Protein AF-A0A2E5B2N0-F1 (afdb_monomer_lite)

Structure (mmCIF, N/CA/C/O backbone):
data_AF-A0A2E5B2N0-F1
#
_entry.id   AF-A0A2E5B2N0-F1
#
loop_
_atom_site.group_PDB
_atom_site.id
_atom_site.type_symbol
_atom_site.label_atom_id
_atom_site.label_alt_id
_atom_site.label_comp_id
_atom_site.label_asym_id
_atom_site.label_entity_id
_atom_site.label_seq_id
_atom_site.pdbx_PDB_ins_code
_atom_site.Cartn_x
_atom_site.Cartn_y
_atom_site.Cartn_z
_atom_site.occupancy
_atom_site.B_iso_or_equiv
_atom_site.auth_seq_id
_atom_site.auth_comp_id
_atom_site.auth_asym_id
_atom_site.auth_atom_id
_atom_site.pdbx_PDB_model_num
ATOM 1 N N . MET A 1 1 ? 29.487 39.927 -42.197 1.00 44.41 1 MET A N 1
ATOM 2 C CA . MET A 1 1 ? 28.075 39.514 -42.128 1.00 44.41 1 MET A CA 1
ATOM 3 C C . MET A 1 1 ? 27.901 39.065 -40.705 1.00 44.41 1 MET A C 1
ATOM 5 O O . MET A 1 1 ? 28.206 37.922 -40.396 1.00 44.41 1 MET A O 1
ATOM 9 N N . ASP A 1 2 ? 27.606 40.037 -39.852 1.00 40.34 2 ASP A N 1
ATOM 10 C CA . ASP A 1 2 ? 27.322 39.818 -38.443 1.00 40.34 2 ASP A CA 1
ATOM 11 C C . ASP A 1 2 ? 25.920 39.214 -38.367 1.00 40.34 2 ASP A C 1
ATOM 13 O O . ASP A 1 2 ? 24.977 39.767 -38.934 1.00 40.34 2 ASP A O 1
ATOM 17 N N . SER A 1 3 ? 25.811 38.020 -37.791 1.00 52.88 3 SER A N 1
ATOM 18 C CA . SER A 1 3 ? 24.529 37.434 -37.426 1.00 52.88 3 SER A CA 1
ATOM 19 C C . SER A 1 3 ? 24.175 37.969 -36.047 1.00 52.88 3 SER A C 1
ATOM 21 O O . SER A 1 3 ? 24.818 37.587 -35.066 1.00 52.88 3 SER A O 1
ATOM 23 N N . ASP A 1 4 ? 23.189 38.859 -35.998 1.00 51.81 4 ASP A N 1
ATOM 24 C CA . ASP A 1 4 ? 22.510 39.272 -34.774 1.00 51.81 4 ASP A CA 1
ATOM 25 C C . ASP A 1 4 ? 21.861 38.029 -34.148 1.00 51.81 4 ASP A C 1
ATOM 27 O O . ASP A 1 4 ? 20.759 37.621 -34.512 1.00 51.81 4 ASP A O 1
ATOM 31 N N . PHE A 1 5 ? 22.602 37.356 -33.269 1.00 58.03 5 PHE A N 1
ATOM 32 C CA . PHE A 1 5 ? 22.029 36.408 -32.329 1.00 58.03 5 PHE A CA 1
ATOM 33 C C . PHE A 1 5 ? 21.375 37.247 -31.240 1.00 58.03 5 PHE A C 1
ATOM 35 O O . PHE A 1 5 ? 22.079 37.885 -30.457 1.00 58.03 5 PHE A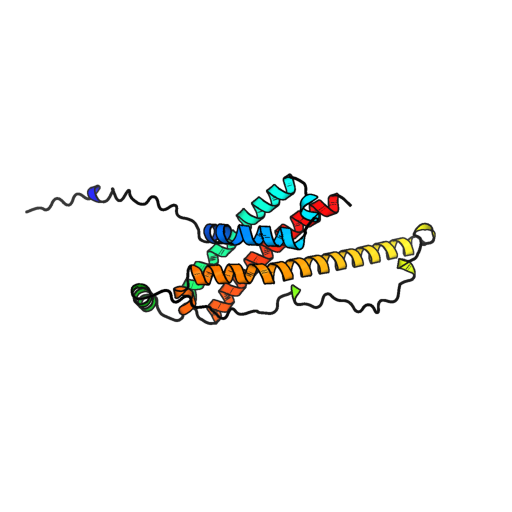 O 1
ATOM 42 N N . ASP A 1 6 ? 20.048 37.291 -31.262 1.00 60.00 6 ASP A N 1
ATOM 43 C CA . ASP A 1 6 ? 19.243 37.923 -30.230 1.00 60.00 6 ASP A CA 1
ATOM 44 C C . ASP A 1 6 ? 19.047 36.917 -29.080 1.00 60.00 6 ASP A C 1
ATOM 46 O O . ASP A 1 6 ? 18.303 35.941 -29.246 1.00 60.00 6 ASP A O 1
ATOM 50 N N . PRO A 1 7 ? 19.753 37.078 -27.944 1.00 51.28 7 PRO A N 1
ATOM 51 C CA . PRO A 1 7 ? 19.656 36.158 -26.816 1.00 51.28 7 PRO A CA 1
ATOM 52 C C . PRO A 1 7 ? 18.286 36.213 -26.124 1.00 51.28 7 PRO A C 1
ATOM 54 O O . PRO A 1 7 ? 17.986 35.300 -25.360 1.00 51.28 7 PRO A O 1
ATOM 57 N N . ASP A 1 8 ? 17.452 37.213 -26.434 1.00 49.56 8 ASP A N 1
ATOM 58 C CA . ASP A 1 8 ? 16.090 37.343 -25.904 1.00 49.56 8 ASP A CA 1
ATOM 59 C C . ASP A 1 8 ? 15.067 36.503 -26.705 1.00 49.56 8 ASP A C 1
ATOM 61 O O . ASP A 1 8 ? 13.893 36.444 -26.355 1.00 49.56 8 ASP A O 1
ATOM 65 N N . SER A 1 9 ? 15.495 35.790 -27.759 1.00 47.41 9 SER A N 1
ATOM 66 C CA . SER A 1 9 ? 14.649 34.835 -28.505 1.00 47.41 9 SER A CA 1
ATOM 67 C C . SER A 1 9 ? 14.547 33.438 -27.869 1.00 47.41 9 SER A C 1
ATOM 69 O O . SER A 1 9 ? 13.940 32.540 -28.450 1.00 47.41 9 SER A O 1
ATOM 71 N N . LEU A 1 10 ? 15.147 33.240 -26.689 1.00 48.31 10 LEU A N 1
ATOM 72 C CA . LEU A 1 10 ? 15.104 31.982 -25.932 1.00 48.31 10 LEU A CA 1
ATOM 73 C C . LEU A 1 10 ? 13.967 31.917 -24.897 1.00 48.31 10 LEU A C 1
ATOM 75 O O . LEU A 1 10 ? 13.822 30.884 -24.250 1.00 48.31 10 LEU A O 1
ATOM 79 N N . ASP A 1 11 ? 13.171 32.980 -24.756 1.00 51.75 11 ASP A N 1
ATOM 80 C CA . ASP A 1 11 ? 12.240 33.157 -23.630 1.00 51.75 11 ASP A CA 1
ATOM 81 C C . ASP A 1 11 ? 10.762 32.826 -23.927 1.00 51.75 11 ASP A C 1
ATOM 83 O O . ASP A 1 11 ? 9.894 33.128 -23.118 1.00 51.75 11 ASP A O 1
ATOM 87 N N . GLU A 1 12 ? 10.446 32.141 -25.029 1.00 47.47 12 GLU A N 1
ATOM 88 C CA . GLU A 1 12 ? 9.082 31.638 -25.281 1.00 47.47 12 GLU A CA 1
ATOM 89 C C . GLU A 1 12 ? 9.101 30.162 -25.708 1.00 47.47 12 GLU A C 1
ATOM 91 O O . GLU A 1 12 ? 8.836 29.804 -26.853 1.00 47.47 12 GLU A O 1
ATOM 96 N N . PHE A 1 13 ? 9.399 29.283 -24.751 1.00 44.78 13 PHE A N 1
ATOM 97 C CA . PHE A 1 13 ? 8.734 27.977 -24.678 1.00 44.78 13 PHE A CA 1
ATOM 98 C C . PHE A 1 13 ? 7.697 28.038 -23.546 1.00 44.78 13 PHE A C 1
ATOM 100 O O . PHE A 1 13 ? 7.751 27.288 -22.575 1.00 44.78 13 PHE A O 1
ATOM 107 N N . GLU A 1 14 ? 6.767 28.991 -23.654 1.00 48.00 14 GLU A N 1
ATOM 108 C CA . GLU A 1 14 ? 5.440 28.848 -23.057 1.00 48.00 14 GLU A CA 1
ATOM 109 C C . GLU A 1 14 ? 4.658 27.884 -23.951 1.00 48.00 14 GLU A C 1
ATOM 111 O O . GLU A 1 14 ? 4.022 28.300 -24.909 1.00 48.00 14 GLU A O 1
ATOM 116 N N . ASP A 1 15 ? 4.795 26.590 -23.696 1.00 48.81 15 ASP A N 1
ATOM 117 C CA . ASP A 1 15 ? 3.780 25.593 -24.025 1.00 48.81 15 ASP A CA 1
ATOM 118 C C . ASP A 1 15 ? 4.213 24.300 -23.355 1.00 48.81 15 ASP A C 1
ATOM 120 O O . ASP A 1 15 ? 5.052 23.564 -23.867 1.00 48.81 15 ASP A O 1
ATOM 124 N N . ASP A 1 16 ? 3.667 24.080 -22.166 1.00 44.28 16 ASP A N 1
ATOM 125 C CA . ASP A 1 16 ? 3.188 22.765 -21.792 1.00 44.28 16 ASP A CA 1
ATOM 126 C C . ASP A 1 16 ? 2.334 22.915 -20.527 1.00 44.28 16 ASP A C 1
ATOM 128 O O . ASP A 1 16 ? 2.828 22.968 -19.401 1.00 44.28 16 ASP A O 1
ATOM 132 N N . ASP A 1 17 ? 1.014 22.945 -20.726 1.00 43.97 17 ASP A N 1
ATOM 133 C CA . ASP A 1 17 ? -0.027 22.704 -19.715 1.00 43.97 17 ASP A CA 1
ATOM 134 C C . ASP A 1 17 ? 0.074 21.274 -19.108 1.00 43.97 17 ASP A C 1
ATOM 136 O O . ASP A 1 17 ? -0.932 20.658 -18.747 1.00 43.97 17 ASP A O 1
ATOM 140 N N . TYR A 1 18 ? 1.275 20.689 -19.008 1.00 48.47 18 TYR A N 1
ATOM 141 C CA . TYR A 1 18 ? 1.503 19.472 -18.241 1.00 48.47 18 TYR A CA 1
ATOM 142 C C . TYR A 1 18 ? 1.474 19.845 -16.762 1.00 48.47 18 TYR A C 1
ATOM 144 O O . TYR A 1 18 ? 2.447 20.342 -16.194 1.00 48.47 18 TYR A O 1
ATOM 152 N N . GLU A 1 19 ? 0.339 19.581 -16.121 1.00 48.62 19 GLU A N 1
ATOM 153 C CA . GLU A 1 19 ? 0.276 19.495 -14.669 1.00 48.62 19 GLU A CA 1
ATOM 154 C C . GLU A 1 19 ? 1.305 18.442 -14.228 1.00 48.62 19 GLU A C 1
ATOM 156 O O . GLU A 1 19 ? 1.135 17.245 -14.470 1.00 48.62 19 GLU A O 1
ATOM 161 N N . TYR A 1 20 ? 2.425 18.893 -13.654 1.00 61.19 20 TYR A N 1
ATOM 162 C CA . TYR A 1 20 ? 3.413 18.005 -13.056 1.00 61.19 20 TYR A CA 1
ATOM 163 C C . TYR A 1 20 ? 2.753 17.313 -11.863 1.00 61.19 20 TYR A C 1
ATOM 165 O O . TYR A 1 20 ? 2.636 17.883 -10.777 1.00 61.19 20 TYR A O 1
ATOM 173 N N . ILE A 1 21 ? 2.283 16.090 -12.083 1.00 74.12 21 ILE A N 1
ATOM 174 C CA . ILE A 1 21 ? 1.767 15.225 -11.030 1.00 74.12 21 ILE A CA 1
ATOM 175 C C . ILE A 1 21 ? 2.970 14.499 -10.423 1.00 74.12 21 ILE A C 1
ATOM 177 O O . ILE A 1 21 ? 3.690 13.788 -11.125 1.00 74.12 21 ILE A O 1
ATOM 181 N N . SER A 1 22 ? 3.204 14.692 -9.123 1.00 86.06 22 SER A N 1
ATOM 182 C CA . SER A 1 22 ? 4.218 13.934 -8.385 1.00 86.06 22 SER A CA 1
ATOM 183 C C . SER A 1 22 ? 3.908 12.436 -8.420 1.00 86.06 22 SER A C 1
ATOM 185 O O . SER A 1 22 ? 2.753 12.020 -8.541 1.00 86.06 22 SER A O 1
ATOM 187 N N . PHE A 1 23 ? 4.936 11.598 -8.282 1.00 90.44 23 PHE A N 1
ATOM 188 C CA . PHE A 1 23 ? 4.749 10.152 -8.350 1.00 90.44 23 PHE A CA 1
ATOM 189 C C . PHE A 1 23 ? 3.822 9.647 -7.235 1.00 90.44 23 PHE A C 1
ATOM 191 O O . PHE A 1 23 ? 2.931 8.836 -7.495 1.00 90.44 23 PHE A O 1
ATOM 198 N N . PHE A 1 24 ? 3.954 10.170 -6.012 1.00 91.12 24 PHE A N 1
ATOM 199 C CA . PHE A 1 24 ? 3.046 9.821 -4.923 1.00 91.12 24 PHE A CA 1
ATOM 200 C C . PHE A 1 24 ? 1.590 10.173 -5.236 1.00 91.12 24 PHE A C 1
ATOM 202 O O . PHE A 1 24 ? 0.694 9.426 -4.853 1.00 91.12 24 PHE A O 1
ATOM 209 N N . GLU A 1 25 ? 1.336 11.281 -5.938 1.00 93.00 25 GLU A N 1
ATOM 210 C CA . GLU A 1 25 ? -0.018 11.715 -6.270 1.00 93.00 25 GLU A CA 1
ATOM 211 C C . GLU A 1 25 ? -0.641 10.774 -7.306 1.00 93.00 25 GLU A C 1
ATOM 213 O O . GLU A 1 25 ? -1.802 10.385 -7.168 1.00 93.00 25 GLU A O 1
ATOM 218 N N . SER A 1 26 ? 0.128 10.311 -8.295 1.00 94.12 26 SER A N 1
ATOM 219 C CA . SER A 1 26 ? -0.389 9.336 -9.258 1.00 94.12 26 SER A CA 1
ATOM 220 C C . SER A 1 26 ? -0.577 7.943 -8.638 1.00 94.12 26 SER A C 1
ATOM 222 O O . SER A 1 26 ? -1.562 7.265 -8.947 1.00 94.12 26 SER A O 1
ATOM 224 N N . VAL A 1 27 ? 0.297 7.530 -7.709 1.00 94.94 27 VAL A N 1
ATOM 225 C CA . VAL A 1 27 ? 0.094 6.321 -6.888 1.00 94.94 27 VAL A CA 1
ATOM 226 C C . VAL A 1 27 ? -1.175 6.459 -6.050 1.00 94.94 27 VAL A C 1
ATOM 228 O O . VAL A 1 27 ? -2.007 5.552 -6.054 1.00 94.94 27 VAL A O 1
ATOM 231 N N . ARG A 1 28 ? -1.363 7.595 -5.370 1.00 95.19 28 ARG A N 1
ATOM 232 C CA . ARG A 1 28 ? -2.539 7.875 -4.543 1.00 95.19 28 ARG A CA 1
ATOM 233 C C . ARG A 1 28 ? -3.821 7.770 -5.357 1.00 95.19 28 ARG A C 1
ATOM 235 O O . ARG A 1 28 ? -4.727 7.045 -4.958 1.00 95.19 28 ARG A O 1
ATOM 242 N N . GLN A 1 29 ? -3.894 8.447 -6.502 1.00 95.31 29 GLN A N 1
ATOM 243 C CA . GLN A 1 29 ? -5.068 8.413 -7.381 1.00 95.31 29 GLN A CA 1
ATOM 244 C C . GLN A 1 29 ? -5.409 6.989 -7.837 1.00 95.31 29 GLN A C 1
ATOM 246 O O . GLN A 1 29 ? -6.584 6.635 -7.946 1.00 95.31 29 GLN A O 1
ATOM 251 N N . PHE A 1 30 ? -4.393 6.158 -8.084 1.00 96.56 30 PHE A N 1
ATOM 252 C CA . PHE A 1 30 ? -4.592 4.757 -8.434 1.00 96.56 30 PHE A CA 1
ATOM 253 C C . PHE A 1 30 ? -5.054 3.905 -7.240 1.00 96.56 30 PHE A C 1
ATOM 255 O O . PHE A 1 30 ? -5.940 3.063 -7.385 1.00 96.56 30 PHE A O 1
ATOM 262 N N . MET A 1 31 ? -4.455 4.101 -6.064 1.00 97.44 31 MET A N 1
ATOM 263 C CA . MET A 1 31 ? -4.656 3.243 -4.894 1.00 97.44 31 MET A CA 1
ATOM 264 C C . MET A 1 31 ? -5.880 3.615 -4.050 1.00 97.44 31 MET A C 1
ATOM 266 O O . MET A 1 31 ? -6.463 2.738 -3.413 1.00 97.44 31 MET A O 1
ATOM 270 N N . GLU A 1 32 ? -6.292 4.883 -4.043 1.00 96.56 32 GLU A N 1
ATOM 271 C CA . GLU A 1 32 ? -7.397 5.400 -3.227 1.00 96.56 32 GLU A CA 1
ATOM 272 C C . GLU A 1 32 ? -8.698 4.580 -3.366 1.00 96.56 32 GLU A C 1
ATOM 274 O O . GLU A 1 32 ? -9.260 4.195 -2.336 1.00 96.56 32 GLU A O 1
ATOM 279 N N . PRO A 1 33 ? -9.185 4.232 -4.575 1.00 97.62 33 PRO A N 1
ATOM 280 C CA . PRO A 1 33 ? -10.389 3.413 -4.709 1.00 97.62 33 PRO A CA 1
ATOM 281 C C . PRO A 1 33 ? -10.241 2.026 -4.072 1.00 97.62 33 PRO A C 1
ATOM 283 O O . PRO A 1 33 ? -11.183 1.529 -3.458 1.00 97.62 33 PRO A O 1
ATOM 286 N N . HIS A 1 34 ? -9.058 1.417 -4.181 1.00 97.75 34 HIS A N 1
ATOM 287 C CA . HIS A 1 34 ? -8.773 0.093 -3.626 1.00 97.75 34 HIS A CA 1
ATOM 288 C C . HIS A 1 34 ? -8.671 0.114 -2.100 1.00 97.75 34 HIS A C 1
ATOM 290 O O . HIS A 1 34 ? -9.131 -0.818 -1.445 1.00 97.75 34 HIS A O 1
ATOM 296 N N . LEU A 1 35 ? -8.133 1.192 -1.526 1.00 96.44 35 LEU A N 1
ATOM 297 C CA . LEU A 1 35 ? -8.138 1.420 -0.081 1.00 96.44 35 LEU A CA 1
ATOM 298 C C . LEU A 1 35 ? -9.558 1.554 0.461 1.00 96.44 35 LEU A C 1
ATOM 300 O O . LEU A 1 35 ? -9.915 0.894 1.433 1.00 96.44 35 LEU A O 1
ATOM 304 N N . LYS A 1 36 ? -10.389 2.371 -0.193 1.00 95.44 36 LYS A N 1
ATOM 305 C CA . LYS A 1 36 ? -11.788 2.578 0.206 1.00 95.44 36 LYS A CA 1
ATOM 306 C C . LYS A 1 36 ? -12.600 1.288 0.099 1.00 95.44 36 LYS A C 1
ATOM 308 O O . LYS A 1 36 ? -13.380 0.975 0.998 1.00 95.44 36 LYS A O 1
ATOM 313 N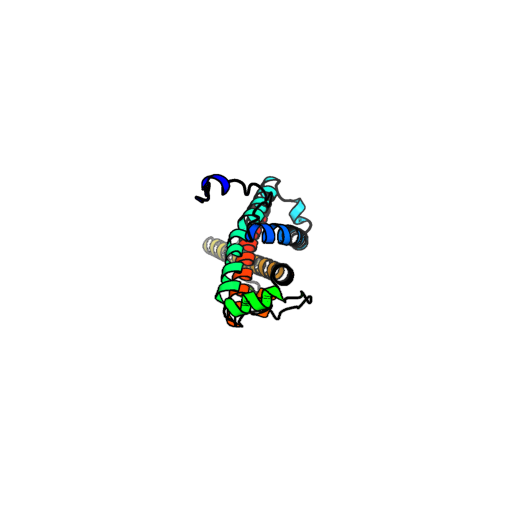 N . GLU A 1 37 ? -12.386 0.518 -0.965 1.00 97.19 37 GLU A N 1
ATOM 314 C CA . GLU A 1 37 ? -12.986 -0.807 -1.137 1.00 97.19 37 GLU A CA 1
ATOM 315 C C . GLU A 1 37 ? -12.536 -1.781 -0.041 1.00 97.19 37 GLU A C 1
ATOM 317 O O . GLU A 1 37 ? -13.377 -2.472 0.539 1.00 97.19 37 GLU A O 1
ATOM 322 N N . PHE A 1 38 ? -11.242 -1.802 0.290 1.00 97.44 38 PHE A N 1
ATOM 323 C CA . PHE A 1 38 ? -10.706 -2.626 1.371 1.00 97.44 38 PHE A CA 1
ATOM 324 C C . PHE A 1 38 ? -11.333 -2.263 2.723 1.00 97.44 38 PHE A C 1
ATOM 326 O O . PHE A 1 38 ? -11.890 -3.141 3.379 1.00 97.44 38 PHE A O 1
ATOM 333 N N . LEU A 1 39 ? -11.320 -0.981 3.109 1.00 95.62 39 LEU A N 1
ATOM 334 C CA . LEU A 1 39 ? -11.920 -0.503 4.359 1.00 95.62 39 LEU A CA 1
ATOM 335 C C . LEU A 1 39 ? -13.402 -0.880 4.452 1.00 95.62 39 LEU A C 1
ATOM 337 O O . LEU A 1 39 ? -13.847 -1.434 5.457 1.00 95.62 39 LEU A O 1
ATOM 341 N N . SER A 1 40 ? -14.158 -0.638 3.377 1.00 94.69 40 SER A N 1
ATOM 342 C CA . SER A 1 40 ? -15.576 -0.990 3.317 1.00 94.69 40 SER A CA 1
ATOM 343 C C . SER A 1 40 ? -15.811 -2.496 3.415 1.00 94.69 40 SER A C 1
ATOM 345 O O . SER A 1 40 ? -16.804 -2.911 4.008 1.00 94.69 40 SER A O 1
ATOM 347 N N . SER A 1 41 ? -14.938 -3.310 2.825 1.00 95.62 41 SER A N 1
ATOM 348 C CA . SER A 1 41 ? -15.067 -4.770 2.839 1.00 95.62 41 SER A CA 1
ATOM 349 C C . SER A 1 41 ? -14.677 -5.367 4.188 1.00 95.62 41 SER A C 1
ATOM 351 O O . SER A 1 41 ? -15.313 -6.317 4.636 1.00 95.62 41 SER A O 1
ATOM 353 N N . TYR A 1 42 ? -13.652 -4.809 4.838 1.00 95.50 42 TYR A N 1
ATOM 354 C CA . TYR A 1 42 ? -13.163 -5.277 6.130 1.00 95.50 42 TYR A CA 1
ATOM 355 C C . TYR A 1 42 ? -14.122 -4.908 7.267 1.00 95.50 42 TYR A C 1
ATOM 357 O O . TYR A 1 42 ? -14.553 -5.776 8.022 1.00 95.50 42 TYR A O 1
ATOM 365 N N . TYR A 1 43 ? -14.491 -3.628 7.377 1.00 92.50 43 TYR A N 1
ATOM 366 C CA . TYR A 1 43 ? -15.340 -3.140 8.468 1.00 92.50 43 TYR A CA 1
ATOM 367 C C . TYR A 1 43 ? -16.838 -3.337 8.205 1.00 92.50 43 TYR A C 1
ATOM 369 O O . TYR A 1 43 ? -17.632 -3.368 9.149 1.00 92.50 43 TYR A O 1
ATOM 377 N N . GLY A 1 44 ? -17.248 -3.484 6.941 1.00 93.25 44 GLY A N 1
ATOM 378 C CA . GLY A 1 44 ? -18.635 -3.748 6.565 1.00 93.25 44 GLY A CA 1
ATOM 379 C C . GLY A 1 44 ? -19.603 -2.711 7.139 1.00 93.25 44 GLY A C 1
ATOM 380 O O . GLY A 1 44 ? -19.420 -1.504 6.981 1.00 93.25 44 GLY A O 1
ATOM 381 N N . GLU A 1 45 ? -20.634 -3.181 7.844 1.00 91.38 45 GLU A N 1
ATOM 382 C CA . GLU A 1 45 ? -21.654 -2.320 8.458 1.00 91.38 45 GLU A CA 1
ATOM 383 C C . GLU A 1 45 ? -21.090 -1.373 9.532 1.00 91.38 45 GLU A C 1
ATOM 385 O O . GLU A 1 45 ? -21.674 -0.309 9.754 1.00 91.38 45 GLU A O 1
ATOM 390 N N . ARG A 1 46 ? -19.940 -1.698 10.154 1.00 90.88 46 ARG A N 1
ATOM 391 C CA . ARG A 1 46 ? -19.285 -0.826 11.151 1.00 90.88 46 ARG A CA 1
ATOM 392 C C . ARG A 1 46 ? -18.865 0.512 10.540 1.00 90.88 46 ARG A C 1
ATOM 394 O O . ARG A 1 46 ? -18.908 1.518 11.238 1.00 90.88 46 ARG A O 1
ATOM 401 N N . MET A 1 47 ? -18.578 0.569 9.233 1.00 92.50 47 MET A N 1
ATOM 402 C CA . MET A 1 47 ? -18.320 1.844 8.547 1.00 92.50 47 MET A CA 1
ATOM 403 C C . MET A 1 47 ? -19.502 2.805 8.699 1.00 92.50 47 MET A C 1
ATOM 405 O O . MET A 1 47 ? -19.318 3.980 9.002 1.00 92.50 47 MET A O 1
ATOM 409 N N . GLY A 1 48 ? -20.738 2.311 8.577 1.00 89.44 48 GLY A N 1
ATOM 410 C CA . GLY A 1 48 ? -21.947 3.132 8.700 1.00 89.44 48 GLY A CA 1
ATOM 411 C C . GLY A 1 48 ? -22.174 3.719 10.097 1.00 89.44 48 GLY A C 1
ATOM 412 O O . GLY A 1 48 ? -23.048 4.568 10.261 1.00 89.44 48 GLY A O 1
ATOM 413 N N . GLN A 1 49 ? -21.403 3.276 11.091 1.00 91.38 49 GLN A N 1
ATOM 414 C CA . GLN A 1 49 ? -21.473 3.757 12.465 1.00 91.38 49 GLN A CA 1
ATOM 415 C C . GLN A 1 49 ? -20.506 4.916 12.726 1.00 91.38 49 GLN A C 1
ATOM 417 O O . GLN A 1 49 ? -20.676 5.582 13.743 1.00 91.38 49 GLN A O 1
ATOM 422 N N . LEU A 1 50 ? -19.531 5.174 11.844 1.00 92.56 50 LEU A N 1
ATOM 423 C CA . LEU A 1 50 ? -18.490 6.191 12.036 1.00 92.56 50 LEU A CA 1
ATOM 424 C C . LEU A 1 50 ? -19.045 7.620 12.019 1.00 92.56 50 LEU A C 1
ATOM 426 O O . LEU A 1 50 ? -20.007 7.924 11.306 1.00 92.56 50 LEU A O 1
ATOM 430 N N . GLU A 1 51 ? -18.425 8.518 12.789 1.00 93.19 51 GLU A N 1
ATOM 431 C CA . GLU A 1 51 ? -18.759 9.940 12.712 1.00 93.19 51 GLU A CA 1
ATOM 432 C C . GLU A 1 51 ? -18.303 10.563 11.387 1.00 93.19 51 GLU A C 1
ATOM 434 O O . GLU A 1 51 ? -17.337 10.133 10.759 1.00 93.19 51 GLU A O 1
ATOM 439 N N . SER A 1 52 ? -18.967 11.644 10.960 1.00 92.12 52 SER A N 1
ATOM 440 C CA . SER A 1 52 ? -18.576 12.361 9.739 1.00 92.12 52 SER A CA 1
ATOM 441 C C . SER A 1 52 ? -17.146 12.912 9.797 1.00 92.12 52 SER A C 1
ATOM 443 O O . SER A 1 52 ? -16.516 13.038 8.752 1.00 92.12 52 SER A O 1
ATOM 445 N N . GLY A 1 53 ? -16.648 13.251 10.995 1.00 93.44 53 GLY A N 1
ATOM 446 C CA . GLY A 1 53 ? -15.261 13.684 11.201 1.00 93.44 53 GLY A CA 1
ATOM 447 C C . GLY A 1 53 ? -14.262 12.580 10.862 1.00 93.44 53 GLY A C 1
ATOM 448 O O . GLY A 1 53 ? -13.321 12.815 10.115 1.00 93.44 53 GLY A O 1
ATOM 449 N N . THR A 1 54 ? -14.560 11.354 11.272 1.00 94.31 54 THR A N 1
ATOM 450 C CA . THR A 1 54 ? -13.733 10.162 11.047 1.00 94.31 54 THR A CA 1
ATOM 451 C C . THR A 1 54 ? -13.564 9.851 9.562 1.00 94.31 54 THR A C 1
ATOM 453 O O . THR A 1 54 ? -12.476 9.497 9.115 1.00 94.31 54 THR A O 1
ATOM 456 N N . TYR A 1 55 ? -14.600 10.075 8.747 1.00 94.44 55 TYR A N 1
ATOM 457 C CA . TYR A 1 55 ? -14.464 9.998 7.289 1.00 94.44 55 TYR A CA 1
ATOM 458 C C . TYR A 1 55 ? -13.501 11.053 6.732 1.00 94.44 55 TYR A C 1
ATOM 460 O O . TYR A 1 55 ? -12.729 10.747 5.831 1.00 94.44 55 TYR A O 1
ATOM 468 N N . ILE A 1 56 ? -13.525 12.283 7.253 1.00 95.81 56 ILE A N 1
ATOM 469 C CA . ILE A 1 56 ? -12.595 13.342 6.831 1.00 95.81 56 ILE A CA 1
ATOM 470 C C . ILE A 1 56 ? -11.159 12.967 7.216 1.00 95.81 56 ILE A C 1
ATOM 472 O O . ILE A 1 56 ? -10.252 13.140 6.403 1.00 95.81 56 ILE A O 1
ATOM 476 N N . ASP A 1 57 ? -10.962 12.418 8.413 1.00 96.88 57 ASP A N 1
ATOM 477 C CA . ASP A 1 57 ? -9.649 11.980 8.888 1.00 96.88 57 ASP A CA 1
ATOM 478 C C . ASP A 1 57 ? -9.099 10.830 8.034 1.00 96.88 57 ASP A C 1
ATOM 480 O O . ASP A 1 57 ? -7.938 10.873 7.629 1.00 96.88 57 ASP A O 1
ATOM 484 N N . LEU A 1 58 ? -9.942 9.864 7.649 1.00 95.50 58 LEU A N 1
ATOM 485 C CA . LEU A 1 58 ? -9.572 8.809 6.699 1.00 95.50 58 LEU A CA 1
ATOM 486 C C . LEU A 1 58 ? -9.189 9.369 5.323 1.00 95.50 58 LEU A C 1
ATOM 488 O O . LEU A 1 58 ? -8.183 8.957 4.751 1.00 95.50 58 LEU A O 1
ATOM 492 N N . GLU A 1 59 ? -9.953 10.323 4.785 1.00 95.31 59 GLU A N 1
ATOM 493 C CA . GLU A 1 59 ? -9.620 10.966 3.507 1.00 95.31 59 GLU A CA 1
ATOM 494 C C . GLU A 1 59 ? -8.282 11.715 3.576 1.00 95.31 59 GLU A C 1
ATOM 496 O O . GLU A 1 59 ? -7.525 11.715 2.606 1.00 95.31 59 GLU A O 1
ATOM 501 N N . ASN A 1 60 ? -7.966 12.346 4.709 1.00 94.81 60 ASN A N 1
ATOM 502 C CA . ASN A 1 60 ? -6.684 13.020 4.905 1.00 94.81 60 ASN A CA 1
ATOM 503 C C . ASN A 1 60 ? -5.531 12.016 5.047 1.00 94.81 60 ASN A C 1
ATOM 505 O O . ASN A 1 60 ? -4.503 12.192 4.396 1.00 94.81 60 ASN A O 1
ATOM 509 N N . ALA A 1 61 ? -5.726 10.924 5.791 1.00 95.19 61 ALA A N 1
ATOM 510 C CA . ALA A 1 61 ? -4.744 9.846 5.893 1.00 95.19 61 ALA A CA 1
ATOM 511 C C . ALA A 1 61 ? -4.420 9.244 4.515 1.00 95.19 61 ALA A C 1
ATOM 513 O O . ALA A 1 61 ? -3.254 9.070 4.174 1.00 95.19 61 ALA A O 1
ATOM 514 N N . ILE A 1 62 ? -5.433 9.005 3.673 1.00 94.06 62 ILE A N 1
ATOM 515 C CA . ILE A 1 62 ? -5.230 8.527 2.296 1.00 94.06 62 ILE A CA 1
ATOM 516 C C . ILE A 1 62 ? -4.489 9.568 1.444 1.00 94.06 62 ILE A C 1
ATOM 518 O O . ILE A 1 62 ? -3.688 9.197 0.586 1.00 94.06 62 ILE A O 1
ATOM 522 N N . LYS A 1 63 ? -4.735 10.867 1.656 1.00 91.19 63 LYS A N 1
ATOM 523 C CA . LYS A 1 63 ? -4.032 11.937 0.932 1.00 91.19 63 LYS A CA 1
ATOM 524 C C . LYS A 1 63 ? -2.546 11.995 1.229 1.00 91.19 63 LYS A C 1
ATOM 526 O O . LYS A 1 63 ? -1.758 12.192 0.310 1.00 91.19 63 LYS A O 1
ATOM 531 N N . GLU A 1 64 ? -2.180 11.819 2.487 1.00 90.00 64 GLU A N 1
ATOM 532 C CA . GLU A 1 64 ? -0.806 12.008 2.951 1.00 90.00 64 GLU A CA 1
ATOM 533 C C . GLU A 1 64 ? -0.002 10.699 2.961 1.00 90.00 64 GLU A C 1
ATOM 535 O O . GLU A 1 64 ? 1.212 10.717 2.758 1.00 90.00 64 GLU A O 1
ATOM 540 N N . GLY A 1 65 ? -0.668 9.550 3.110 1.00 89.06 65 GLY A N 1
ATOM 541 C CA . GLY A 1 65 ? -0.030 8.250 3.344 1.00 89.06 65 GLY A CA 1
ATOM 542 C C . GLY A 1 65 ? 0.781 7.681 2.179 1.00 89.06 65 GLY A C 1
ATOM 543 O O . GLY A 1 65 ? 1.478 6.686 2.347 1.00 89.06 65 GLY A O 1
ATOM 544 N N . PHE A 1 66 ? 0.735 8.306 1.001 1.00 92.69 66 PHE A N 1
ATOM 545 C CA . PHE A 1 66 ? 1.540 7.890 -0.149 1.00 92.69 66 PHE A CA 1
ATOM 546 C C . PHE A 1 66 ? 2.847 8.651 -0.306 1.00 92.69 66 PHE A C 1
ATOM 548 O O . PHE A 1 66 ? 3.621 8.287 -1.182 1.00 92.69 66 PHE A O 1
ATOM 555 N N . PHE A 1 67 ? 3.134 9.654 0.528 1.00 89.06 67 PHE A N 1
ATOM 556 C CA . PHE A 1 67 ? 4.331 10.493 0.403 1.00 89.06 67 PHE A CA 1
ATOM 557 C C . PHE A 1 67 ? 5.625 9.683 0.198 1.00 89.06 67 PHE A C 1
ATOM 559 O O . PHE A 1 67 ? 6.442 9.999 -0.662 1.00 89.06 67 PHE A O 1
ATOM 566 N N . TRP A 1 68 ? 5.783 8.572 0.921 1.00 88.38 68 TRP A N 1
ATOM 567 C CA . TRP A 1 68 ? 6.963 7.707 0.828 1.00 88.38 68 TRP A CA 1
ATOM 568 C C . TRP A 1 68 ? 7.092 6.907 -0.476 1.00 88.38 68 TRP A C 1
ATOM 570 O O . TRP A 1 68 ? 8.158 6.337 -0.727 1.00 88.38 68 TRP A O 1
ATOM 580 N N . ALA A 1 69 ? 6.053 6.887 -1.314 1.00 93.44 69 ALA A N 1
ATOM 581 C CA . ALA A 1 69 ? 6.094 6.292 -2.644 1.00 93.44 69 ALA A CA 1
ATOM 582 C C . ALA A 1 69 ? 6.977 7.092 -3.616 1.00 93.44 69 ALA A C 1
ATOM 584 O O . ALA A 1 69 ? 7.459 6.516 -4.588 1.00 93.44 69 ALA A O 1
ATOM 585 N N . ASP A 1 70 ? 7.262 8.373 -3.345 1.00 92.75 70 ASP A N 1
ATOM 586 C CA . ASP A 1 70 ? 8.197 9.180 -4.151 1.00 92.75 70 ASP A CA 1
ATOM 587 C C . ASP A 1 70 ? 9.631 8.626 -4.149 1.00 92.75 70 ASP A C 1
ATOM 589 O O . ASP A 1 70 ? 10.420 8.955 -5.029 1.00 92.75 70 ASP A O 1
ATOM 593 N N . ASN A 1 71 ? 9.971 7.731 -3.217 1.00 93.88 71 ASN A N 1
ATOM 594 C CA . ASN A 1 71 ? 11.258 7.038 -3.239 1.00 93.88 71 ASN A CA 1
ATOM 595 C C . ASN A 1 71 ? 11.348 5.986 -4.358 1.00 93.88 71 ASN A C 1
ATOM 597 O O . ASN A 1 71 ? 12.446 5.562 -4.713 1.00 93.88 71 ASN A O 1
ATOM 601 N N . ILE A 1 72 ? 10.219 5.513 -4.894 1.00 96.06 72 ILE A N 1
ATOM 602 C CA . ILE A 1 72 ? 10.200 4.396 -5.846 1.00 96.06 72 ILE A CA 1
ATOM 603 C C . ILE A 1 72 ? 10.936 4.733 -7.149 1.00 96.06 72 ILE A C 1
ATOM 605 O O . ILE A 1 72 ? 11.775 3.922 -7.540 1.00 96.06 72 ILE A O 1
ATOM 609 N N . PRO A 1 73 ? 10.714 5.888 -7.808 1.00 95.25 73 PRO A N 1
ATOM 610 C CA . PRO A 1 73 ? 11.501 6.284 -8.977 1.00 95.25 73 PRO A CA 1
ATOM 611 C C . PRO A 1 73 ? 13.017 6.237 -8.740 1.00 95.25 73 PRO A C 1
ATOM 613 O O . PRO A 1 73 ? 13.750 5.675 -9.555 1.00 95.25 73 PRO A O 1
ATOM 616 N N . ASP A 1 74 ? 13.487 6.731 -7.592 1.00 95.69 74 ASP A N 1
ATOM 617 C CA . ASP A 1 74 ? 14.908 6.695 -7.239 1.00 95.69 74 ASP A CA 1
ATOM 618 C C . ASP A 1 74 ? 15.406 5.263 -7.017 1.00 95.69 74 ASP A C 1
ATOM 620 O O . ASP A 1 74 ? 16.517 4.915 -7.422 1.00 95.69 74 ASP A O 1
ATOM 624 N N . LEU A 1 75 ? 14.603 4.404 -6.385 1.00 96.69 75 LEU A N 1
ATOM 625 C CA . LEU A 1 75 ? 14.940 2.991 -6.208 1.00 96.69 75 LEU A CA 1
ATOM 626 C C . LEU A 1 75 ? 15.017 2.260 -7.551 1.00 96.69 75 LEU A C 1
ATOM 628 O O . LEU A 1 75 ? 15.935 1.463 -7.751 1.00 96.69 75 LEU A O 1
ATOM 632 N N . LEU A 1 76 ? 14.100 2.553 -8.472 1.00 96.56 76 LEU A N 1
ATOM 633 C CA . LEU A 1 76 ? 14.103 2.000 -9.822 1.00 96.56 76 LEU A CA 1
ATOM 634 C C . LEU A 1 76 ? 15.359 2.431 -10.586 1.00 96.56 76 LEU A C 1
ATOM 636 O O . LEU A 1 76 ? 16.063 1.574 -11.115 1.00 96.56 76 LEU A O 1
ATOM 640 N N . TYR A 1 77 ? 15.687 3.726 -10.578 1.00 95.50 77 TYR A N 1
ATOM 641 C CA . TYR A 1 77 ? 16.864 4.279 -11.254 1.00 95.50 77 TYR A CA 1
ATOM 642 C C . TYR A 1 77 ? 18.180 3.726 -10.684 1.00 95.50 77 TYR A C 1
ATOM 644 O O . TYR A 1 77 ? 19.007 3.182 -11.416 1.00 95.50 77 TYR A O 1
ATOM 652 N N . ASN A 1 78 ? 18.362 3.794 -9.362 1.00 96.75 78 ASN A N 1
ATOM 653 C CA . ASN A 1 78 ? 19.636 3.463 -8.716 1.00 96.75 78 ASN A CA 1
ATOM 654 C C . ASN A 1 78 ? 19.958 1.960 -8.687 1.00 96.75 78 ASN A C 1
ATOM 656 O O . ASN A 1 78 ? 21.089 1.588 -8.376 1.00 96.75 78 ASN A O 1
ATOM 660 N N . ASN A 1 79 ? 18.985 1.087 -8.970 1.00 97.38 79 ASN A N 1
ATOM 661 C CA . ASN A 1 79 ? 19.162 -0.368 -8.905 1.00 97.38 79 ASN A CA 1
ATOM 662 C C . ASN A 1 79 ? 18.973 -1.055 -10.269 1.00 97.38 79 ASN A C 1
ATOM 664 O O . ASN A 1 79 ? 18.666 -2.253 -10.321 1.00 97.38 79 ASN A O 1
ATOM 668 N N . ARG A 1 80 ? 19.180 -0.322 -11.370 1.00 96.62 80 ARG A N 1
ATOM 669 C CA . ARG A 1 80 ? 19.221 -0.878 -12.729 1.00 96.62 80 ARG A CA 1
ATOM 670 C C . ARG A 1 80 ? 20.393 -1.846 -12.907 1.00 96.62 80 ARG A C 1
ATOM 672 O O . ARG A 1 80 ? 21.470 -1.690 -12.341 1.00 96.62 80 ARG A O 1
ATOM 679 N N . SER A 1 81 ? 20.173 -2.862 -13.732 1.00 97.06 81 SER A N 1
ATOM 680 C CA . SER A 1 81 ? 21.142 -3.906 -14.096 1.00 97.06 81 SER A CA 1
ATOM 681 C C . SER A 1 81 ? 22.013 -3.534 -15.299 1.00 97.06 81 SER A C 1
ATOM 683 O O . SER A 1 81 ? 22.971 -4.243 -15.612 1.00 97.06 81 SER A O 1
ATOM 685 N N . ILE A 1 82 ? 21.691 -2.425 -15.966 1.00 96.69 82 ILE A N 1
ATOM 686 C CA . ILE A 1 82 ? 22.391 -1.885 -17.133 1.00 96.69 82 ILE A CA 1
ATOM 687 C C . ILE A 1 82 ? 22.815 -0.435 -16.869 1.00 96.69 82 ILE A C 1
ATOM 689 O O . ILE A 1 82 ? 22.277 0.217 -15.978 1.00 96.69 82 ILE A O 1
ATOM 693 N N . SER A 1 83 ? 23.788 0.065 -17.633 1.00 96.38 83 SER A N 1
ATOM 694 C CA . SER A 1 83 ? 24.230 1.464 -17.566 1.00 96.38 83 SER A CA 1
ATOM 695 C C . SER A 1 83 ? 23.203 2.425 -18.167 1.00 96.38 83 SER A C 1
ATOM 697 O O . SER A 1 83 ? 22.472 2.034 -19.073 1.00 96.38 83 SER A O 1
ATOM 699 N N . ASP A 1 84 ? 23.248 3.697 -17.769 1.00 93.75 84 ASP A N 1
ATOM 700 C CA . ASP A 1 84 ? 22.360 4.753 -18.283 1.00 93.75 84 ASP A CA 1
ATOM 701 C C . ASP A 1 84 ? 22.354 4.838 -19.819 1.00 93.75 84 ASP A C 1
ATOM 703 O O . ASP A 1 84 ? 21.295 4.741 -20.425 1.00 93.75 84 ASP A O 1
ATOM 707 N N . GLU A 1 85 ? 23.524 4.850 -20.472 1.00 95.75 85 GLU A N 1
ATOM 708 C CA . GLU A 1 85 ? 23.611 4.863 -21.947 1.00 95.75 85 GLU A CA 1
ATOM 709 C C . GLU A 1 85 ? 22.917 3.657 -22.611 1.00 95.75 85 GLU A C 1
ATOM 711 O O . GLU A 1 85 ? 22.386 3.758 -23.716 1.00 95.75 85 GLU A O 1
ATOM 716 N N . ALA A 1 86 ? 22.931 2.494 -21.951 1.00 95.81 86 ALA A N 1
ATOM 717 C CA . ALA A 1 86 ? 22.273 1.294 -22.459 1.00 95.81 86 ALA A CA 1
ATOM 718 C C . ALA A 1 86 ? 20.766 1.329 -22.183 1.00 95.81 86 ALA A C 1
ATOM 720 O O . ALA A 1 86 ? 19.994 0.796 -22.977 1.00 95.81 86 ALA A O 1
ATOM 721 N N . PHE A 1 87 ? 20.357 1.953 -21.076 1.00 95.31 87 PHE A N 1
ATOM 722 C CA . PHE A 1 87 ? 18.958 2.156 -20.732 1.00 95.31 87 PHE A CA 1
ATOM 723 C C . PHE A 1 87 ? 18.291 3.133 -21.698 1.00 95.31 87 PHE A C 1
ATOM 725 O O . PHE A 1 87 ? 17.236 2.805 -22.229 1.00 95.31 87 PHE A O 1
ATOM 732 N N . ASP A 1 88 ? 18.932 4.260 -22.013 1.00 94.69 88 ASP A N 1
ATOM 733 C CA . ASP A 1 88 ? 18.424 5.233 -22.988 1.00 94.69 88 ASP A CA 1
ATOM 734 C C . ASP A 1 88 ? 18.233 4.580 -24.367 1.00 94.69 88 ASP A C 1
ATOM 736 O O . ASP A 1 88 ? 17.174 4.687 -24.985 1.00 94.69 88 ASP A O 1
ATOM 740 N N . ALA A 1 89 ? 19.218 3.793 -24.813 1.00 94.75 89 ALA A N 1
ATOM 741 C CA . ALA A 1 89 ? 19.117 3.043 -26.063 1.00 94.75 89 ALA A CA 1
ATOM 742 C C . ALA A 1 89 ? 18.009 1.969 -26.037 1.00 94.75 89 ALA A C 1
ATOM 744 O O . ALA A 1 89 ? 17.380 1.690 -27.063 1.00 94.75 89 ALA A O 1
ATOM 745 N N . ALA A 1 90 ? 17.770 1.340 -24.882 1.00 93.25 90 ALA A N 1
ATOM 746 C CA . ALA A 1 90 ? 16.677 0.389 -24.712 1.00 93.25 90 ALA A CA 1
ATOM 747 C C . ALA A 1 90 ? 15.315 1.096 -24.738 1.00 93.25 90 ALA A C 1
ATOM 749 O O . ALA A 1 90 ? 14.396 0.606 -25.394 1.00 93.25 90 ALA A O 1
ATOM 750 N N . LEU A 1 91 ? 15.203 2.261 -24.094 1.00 92.69 91 LEU A N 1
ATOM 751 C CA . LEU A 1 91 ? 13.990 3.072 -24.029 1.00 92.69 91 LEU A CA 1
ATOM 752 C C . LEU A 1 91 ? 13.511 3.495 -25.422 1.00 92.69 91 LEU A C 1
ATOM 754 O O . LEU A 1 91 ? 12.331 3.329 -25.727 1.00 92.69 91 LEU A O 1
ATOM 758 N N . ASP A 1 92 ? 14.428 3.913 -26.299 1.00 91.88 92 ASP A N 1
ATOM 759 C CA . ASP A 1 92 ? 14.130 4.307 -27.687 1.00 91.88 92 ASP A CA 1
ATOM 760 C C . ASP A 1 92 ? 13.464 3.200 -28.523 1.00 91.88 92 ASP A C 1
ATOM 762 O O . ASP A 1 92 ? 12.797 3.468 -29.527 1.00 91.88 92 ASP A O 1
ATOM 766 N N . THR A 1 93 ? 13.665 1.938 -28.142 1.00 91.88 93 THR A N 1
ATOM 767 C CA . THR A 1 93 ? 13.168 0.769 -28.882 1.00 91.88 93 THR A CA 1
ATOM 768 C C . THR A 1 93 ? 12.176 -0.071 -28.085 1.00 91.88 93 THR A C 1
ATOM 770 O O . THR A 1 93 ? 11.713 -1.105 -28.578 1.00 91.88 93 THR A O 1
ATOM 773 N N . TYR A 1 94 ? 11.823 0.366 -26.874 1.00 89.50 94 TYR A N 1
ATOM 774 C CA . TYR A 1 94 ? 10.980 -0.397 -25.972 1.00 89.50 94 TYR A CA 1
ATOM 775 C C . TYR A 1 94 ? 9.535 -0.445 -26.468 1.00 89.50 94 TYR A C 1
ATOM 777 O O . TYR A 1 94 ? 8.905 0.570 -26.762 1.00 89.50 94 TYR A O 1
ATOM 785 N N . ILE A 1 95 ? 8.989 -1.657 -26.533 1.00 86.44 95 ILE A N 1
ATOM 786 C CA . ILE A 1 95 ? 7.591 -1.902 -26.876 1.00 86.44 95 ILE A CA 1
ATOM 787 C C . ILE A 1 95 ? 6.947 -2.552 -25.652 1.00 86.44 95 ILE A C 1
ATOM 789 O O . ILE A 1 95 ? 7.338 -3.670 -25.316 1.00 86.44 95 ILE A O 1
ATOM 793 N N . PRO A 1 96 ? 5.962 -1.907 -24.999 1.00 81.62 96 PRO A N 1
ATOM 794 C CA . PRO A 1 96 ? 5.267 -2.496 -23.862 1.00 81.62 96 PRO A CA 1
ATOM 795 C C . PRO A 1 96 ? 4.611 -3.828 -24.240 1.00 81.62 96 PRO A C 1
ATOM 797 O O . PRO A 1 96 ? 3.759 -3.897 -25.128 1.00 81.62 96 PRO A O 1
ATOM 800 N N . THR A 1 97 ? 5.008 -4.892 -23.550 1.00 78.94 97 THR A N 1
ATOM 801 C CA . THR A 1 97 ? 4.571 -6.276 -23.800 1.00 78.94 97 THR A CA 1
ATOM 802 C C . THR A 1 97 ? 3.481 -6.749 -22.836 1.00 78.94 97 THR A C 1
ATOM 804 O O . THR A 1 97 ? 2.911 -7.819 -23.046 1.00 78.94 97 THR A O 1
ATOM 807 N N . GLY A 1 98 ? 3.168 -5.967 -21.795 1.00 79.94 98 GLY A N 1
ATOM 808 C CA . GLY A 1 98 ? 2.307 -6.410 -20.693 1.00 79.94 98 GLY A CA 1
ATOM 809 C C . GLY A 1 98 ? 2.982 -7.464 -19.811 1.00 79.94 98 GLY A C 1
ATOM 810 O O . GLY A 1 98 ? 2.318 -8.380 -19.330 1.00 79.94 98 GLY A O 1
ATOM 811 N N . GLU A 1 99 ? 4.306 -7.371 -19.664 1.00 84.62 99 GLU A N 1
ATOM 812 C CA . GLU A 1 99 ? 5.096 -8.219 -18.774 1.00 84.62 99 GLU A CA 1
ATOM 813 C C . GLU A 1 99 ? 4.609 -8.135 -17.325 1.00 84.62 99 GLU A C 1
ATOM 815 O O . GLU A 1 99 ? 4.288 -7.064 -16.814 1.00 84.62 99 GLU A O 1
ATOM 820 N N . THR A 1 100 ? 4.585 -9.291 -16.668 1.00 88.19 100 THR A N 1
ATOM 821 C CA . THR A 1 100 ? 4.347 -9.424 -15.229 1.00 88.19 100 THR A CA 1
ATOM 822 C C . THR A 1 10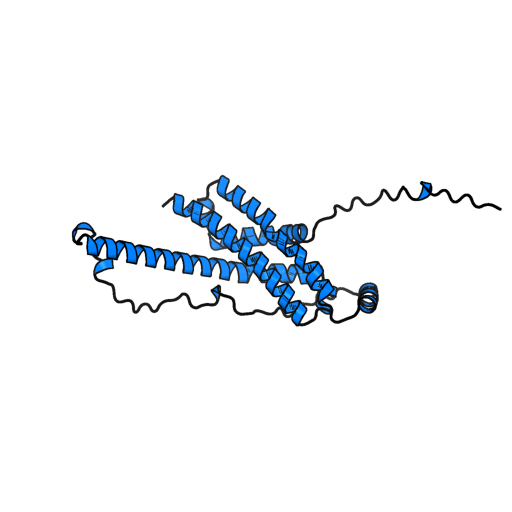0 ? 5.643 -9.822 -14.553 1.00 88.19 100 THR A C 1
ATOM 824 O O . THR A 1 100 ? 6.377 -10.664 -15.086 1.00 88.19 100 THR A O 1
ATOM 827 N N . PHE A 1 101 ? 5.891 -9.300 -13.360 1.00 92.62 101 PHE A N 1
ATOM 828 C CA . PHE A 1 101 ? 7.149 -9.502 -12.658 1.00 92.62 101 PHE A CA 1
ATOM 829 C C . PHE A 1 101 ? 6.962 -10.377 -11.420 1.00 92.62 101 PHE A C 1
ATOM 831 O O . PHE A 1 101 ? 5.897 -10.438 -10.807 1.00 92.62 101 PHE A O 1
ATOM 838 N N . SER A 1 102 ? 8.016 -11.109 -11.059 1.00 92.19 102 SER A N 1
ATOM 839 C CA . SER A 1 102 ? 8.020 -11.903 -9.833 1.00 92.19 102 SER A CA 1
ATOM 840 C C . SER A 1 102 ? 8.427 -11.016 -8.665 1.00 92.19 102 SER A C 1
ATOM 842 O O . SER A 1 102 ? 9.611 -10.761 -8.461 1.00 92.19 102 SER A O 1
ATOM 844 N N . TRP A 1 103 ? 7.448 -10.592 -7.879 1.00 94.00 103 TRP A N 1
ATOM 845 C CA . TRP A 1 103 ? 7.669 -9.770 -6.696 1.00 94.00 103 TRP A CA 1
ATOM 846 C C . TRP A 1 103 ? 8.079 -10.619 -5.483 1.00 94.00 103 TRP A C 1
ATOM 848 O O . TRP A 1 103 ? 7.434 -11.637 -5.208 1.00 94.00 103 TRP A O 1
ATOM 858 N N . PRO A 1 104 ? 9.138 -10.246 -4.740 1.00 91.38 104 PRO A N 1
ATOM 859 C CA . PRO A 1 104 ? 9.504 -10.967 -3.528 1.00 91.38 104 PRO A CA 1
ATOM 860 C C . PRO A 1 104 ? 8.414 -10.813 -2.450 1.00 91.38 104 PRO A C 1
ATOM 862 O O . PRO A 1 104 ? 7.801 -9.762 -2.304 1.00 91.38 104 PRO A O 1
ATOM 865 N N . ARG A 1 105 ? 8.162 -11.864 -1.660 1.00 83.00 105 ARG A N 1
ATOM 866 C CA . ARG A 1 105 ? 7.253 -11.826 -0.495 1.00 83.00 105 ARG A CA 1
ATOM 867 C C . ARG A 1 105 ? 8.015 -12.272 0.757 1.00 83.00 105 ARG A C 1
ATOM 869 O O . ARG A 1 105 ? 7.901 -13.434 1.148 1.00 83.00 105 ARG A O 1
ATOM 876 N N . PRO A 1 106 ? 8.842 -11.401 1.365 1.00 76.19 106 PRO A N 1
ATOM 877 C CA . PRO A 1 106 ? 9.444 -11.695 2.661 1.00 76.19 106 PRO A CA 1
ATOM 878 C C . PRO A 1 106 ? 8.365 -11.882 3.736 1.00 76.19 106 PRO A C 1
ATOM 880 O O . PRO A 1 106 ? 7.262 -11.335 3.632 1.00 76.19 106 PRO A O 1
ATOM 883 N N . LYS A 1 107 ? 8.706 -12.653 4.776 1.00 78.25 107 LYS A N 1
ATOM 884 C CA . LYS A 1 107 ? 7.866 -12.822 5.968 1.00 78.25 107 LYS A CA 1
ATOM 885 C C . LYS A 1 107 ? 7.806 -11.502 6.741 1.00 78.25 107 LYS A C 1
ATOM 887 O O . LYS A 1 107 ? 8.852 -10.922 7.024 1.00 78.25 107 LYS A O 1
ATOM 892 N N . TYR A 1 108 ? 6.606 -11.067 7.106 1.00 78.31 108 TYR A N 1
ATOM 893 C CA . TYR A 1 108 ? 6.357 -9.866 7.903 1.00 78.31 108 TYR A CA 1
ATOM 894 C C . TYR A 1 108 ? 5.998 -10.191 9.355 1.00 78.31 108 TYR A C 1
ATOM 896 O O . TYR A 1 108 ? 5.751 -11.342 9.717 1.00 78.31 108 TYR A O 1
ATOM 904 N N . TRP A 1 109 ? 5.985 -9.164 10.209 1.00 78.94 109 TRP A N 1
ATOM 905 C CA . TRP A 1 109 ? 5.663 -9.307 11.632 1.00 78.94 109 TRP A CA 1
ATOM 906 C C . TRP A 1 109 ? 4.252 -9.883 11.854 1.00 78.94 109 TRP A C 1
ATOM 908 O O . TRP A 1 109 ? 4.074 -10.732 12.723 1.00 78.94 109 TRP A O 1
ATOM 918 N N . PHE A 1 110 ? 3.281 -9.504 11.013 1.00 80.56 110 PHE A N 1
ATOM 919 C CA . PHE A 1 110 ? 1.898 -9.997 11.056 1.00 80.56 110 PHE A CA 1
ATOM 920 C C . PHE A 1 110 ? 1.727 -11.419 10.480 1.00 80.56 110 PHE A C 1
ATOM 922 O O . PHE A 1 110 ? 0.650 -12.002 10.567 1.00 80.56 110 PHE A O 1
ATOM 929 N N . ASP A 1 111 ? 2.782 -12.009 9.902 1.00 79.12 111 ASP A N 1
ATOM 930 C CA . ASP A 1 111 ? 2.825 -13.440 9.557 1.00 79.12 111 ASP A CA 1
ATOM 931 C C . ASP A 1 111 ? 3.260 -14.303 10.757 1.00 79.12 111 ASP A C 1
ATOM 933 O O . ASP A 1 111 ? 3.524 -15.505 10.619 1.00 79.12 111 ASP A O 1
ATOM 937 N N . GLY A 1 112 ? 3.434 -13.677 11.923 1.00 72.44 112 GLY A N 1
ATOM 938 C CA . GLY A 1 112 ? 3.536 -14.359 13.203 1.00 72.44 112 GLY A CA 1
ATOM 939 C C . GLY A 1 112 ? 2.271 -15.152 13.522 1.00 72.44 112 GLY A C 1
ATOM 940 O O . GLY A 1 112 ? 1.206 -14.924 12.949 1.00 72.44 112 GLY A O 1
ATOM 941 N N . ASP A 1 113 ? 2.418 -16.112 14.427 1.00 71.31 113 ASP A N 1
ATOM 942 C CA . ASP A 1 113 ? 1.270 -16.785 15.012 1.00 71.31 113 ASP A CA 1
ATOM 943 C C . ASP A 1 113 ? 0.773 -15.939 16.187 1.00 71.31 113 ASP A C 1
ATOM 945 O O . ASP A 1 113 ? 1.518 -15.720 17.143 1.00 71.31 113 ASP A O 1
ATOM 949 N N . PHE A 1 114 ? -0.442 -15.409 16.057 1.00 67.31 114 PHE A N 1
ATOM 950 C CA . PHE A 1 114 ? -1.142 -14.685 17.122 1.00 67.31 114 PHE A CA 1
ATOM 951 C C . PHE A 1 114 ? -2.220 -15.564 17.768 1.00 67.31 114 PHE A C 1
ATOM 953 O O . PHE A 1 114 ? -2.984 -15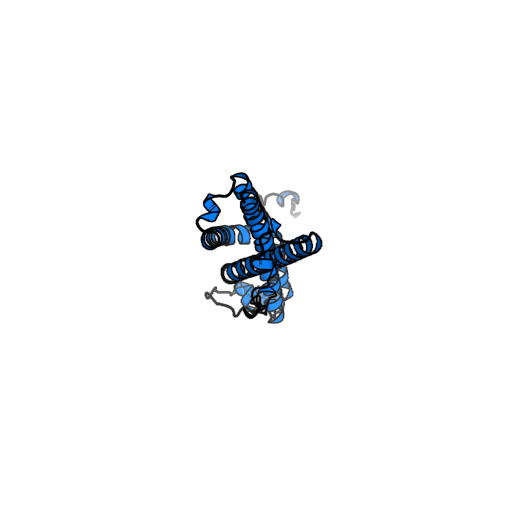.073 18.593 1.00 67.31 114 PHE A O 1
ATOM 960 N N . THR A 1 115 ? -2.301 -16.848 17.392 1.00 61.53 115 THR A N 1
ATOM 961 C CA . THR A 1 115 ? -3.142 -17.816 18.094 1.00 61.53 115 THR A CA 1
ATOM 962 C C . THR A 1 115 ? -2.402 -18.290 19.337 1.00 61.53 115 THR A C 1
ATOM 964 O O . THR A 1 115 ? -1.255 -18.731 19.266 1.00 61.53 115 THR A O 1
ATOM 967 N N . TYR A 1 116 ? -3.042 -18.142 20.492 1.00 55.50 116 TYR A N 1
ATOM 968 C CA . TYR A 1 116 ? -2.629 -18.832 21.703 1.00 55.50 116 TYR A CA 1
ATOM 969 C C . TYR A 1 116 ? -3.459 -20.107 21.826 1.00 55.50 116 TYR A C 1
ATOM 971 O O . TYR A 1 116 ? -4.648 -20.104 21.500 1.00 55.50 116 TYR A O 1
ATOM 979 N N . ASP A 1 117 ? -2.799 -21.201 22.219 1.00 47.38 117 ASP A N 1
ATOM 980 C CA . ASP A 1 117 ? -3.445 -22.478 22.518 1.00 47.38 117 ASP A CA 1
ATOM 981 C C . ASP A 1 117 ? -4.635 -22.213 23.452 1.00 47.38 117 ASP A C 1
ATOM 983 O O . ASP A 1 117 ? -4.448 -21.708 24.556 1.00 47.38 117 ASP A O 1
ATOM 987 N N . GLU A 1 118 ? -5.845 -22.599 23.036 1.00 47.88 118 GLU A N 1
ATOM 988 C CA . GLU A 1 118 ? -7.076 -22.628 23.851 1.00 47.88 118 GLU A CA 1
ATOM 989 C C . GLU A 1 118 ? -6.979 -23.631 25.035 1.00 47.88 118 GLU A C 1
ATOM 991 O O . GLU A 1 118 ? -7.976 -24.204 25.471 1.00 47.88 118 GLU A O 1
ATOM 996 N N . GLU A 1 119 ? -5.771 -23.913 25.532 1.00 45.06 119 GLU A N 1
ATOM 997 C CA . GLU A 1 119 ? -5.511 -24.680 26.753 1.00 45.06 119 GLU A CA 1
ATOM 998 C C . GLU A 1 119 ? -5.302 -23.772 27.979 1.00 45.06 119 GLU A C 1
ATOM 1000 O O . GLU A 1 119 ? -4.867 -24.255 29.027 1.00 45.06 119 GLU A O 1
ATOM 1005 N N . ASP A 1 120 ? -5.629 -22.478 27.892 1.00 53.00 120 ASP A N 1
ATOM 1006 C CA . ASP A 1 120 ? -5.822 -21.666 29.091 1.00 53.00 120 ASP A CA 1
ATOM 1007 C C . ASP A 1 120 ? -7.100 -22.155 29.795 1.00 53.00 120 ASP A C 1
ATOM 1009 O O . ASP A 1 120 ? -8.229 -21.862 29.409 1.00 53.00 120 ASP A O 1
ATOM 1013 N N . GLU A 1 121 ? -6.901 -23.025 30.791 1.00 50.34 121 GLU A N 1
ATOM 1014 C CA . GLU A 1 121 ? -7.938 -23.485 31.713 1.00 50.34 121 GLU A CA 1
ATOM 1015 C C . GLU A 1 121 ? -8.686 -22.271 32.278 1.00 50.34 121 GLU A C 1
ATOM 1017 O O . GLU A 1 121 ? -8.047 -21.463 32.957 1.00 50.34 121 GLU A O 1
ATOM 1022 N N . ASP A 1 122 ? -10.011 -22.199 32.054 1.00 53.25 122 ASP A N 1
ATOM 1023 C CA . ASP A 1 122 ? -10.927 -21.218 32.660 1.00 53.25 122 ASP A CA 1
ATOM 1024 C C . ASP A 1 122 ? -10.454 -20.879 34.079 1.00 53.25 122 ASP A C 1
ATOM 1026 O O . ASP A 1 122 ? -10.528 -21.691 35.020 1.00 53.25 122 ASP A O 1
ATOM 1030 N N . THR A 1 123 ? -9.890 -19.689 34.246 1.00 61.09 123 THR A N 1
ATOM 1031 C CA . THR A 1 123 ? -9.306 -19.321 35.525 1.00 61.09 123 THR A CA 1
ATOM 1032 C C . THR A 1 123 ? -10.440 -18.968 36.478 1.00 61.09 123 THR A C 1
ATOM 1034 O O . THR A 1 123 ? -11.418 -18.320 36.114 1.00 61.09 123 THR A O 1
ATOM 1037 N N . PHE A 1 124 ? -10.318 -19.326 37.763 1.00 67.56 124 PHE A N 1
ATOM 1038 C CA . PHE A 1 124 ? -11.326 -18.977 38.783 1.00 67.56 124 PHE A CA 1
ATOM 1039 C C . PHE A 1 124 ? -11.698 -17.477 38.783 1.00 67.56 124 PHE A C 1
ATOM 1041 O O . PHE A 1 124 ? -12.780 -17.107 39.235 1.00 67.56 124 PHE A O 1
ATOM 1048 N N . LEU A 1 125 ? -10.805 -16.605 38.302 1.00 66.56 125 LEU A N 1
ATOM 1049 C CA . LEU A 1 125 ? -11.028 -15.167 38.237 1.00 66.56 125 LEU A CA 1
ATOM 1050 C C . LEU A 1 125 ? -11.902 -14.729 37.051 1.00 66.56 125 LEU A C 1
ATOM 1052 O O . LEU A 1 125 ? -12.614 -13.740 37.226 1.00 66.56 125 LEU A O 1
ATOM 1056 N N . GLU A 1 126 ? -11.920 -15.433 35.918 1.00 64.44 126 GLU A N 1
ATOM 1057 C CA . GLU A 1 126 ? -12.752 -15.079 34.752 1.00 64.44 126 GLU A CA 1
ATOM 1058 C C . GLU A 1 126 ? -14.246 -15.113 35.100 1.00 64.44 126 GLU A C 1
ATOM 1060 O O . GLU A 1 126 ? -14.932 -14.095 34.981 1.00 64.44 126 GLU A O 1
ATOM 1065 N N . ASP A 1 127 ? -14.712 -16.209 35.704 1.00 66.25 127 ASP A N 1
ATOM 1066 C CA . ASP A 1 127 ? -16.129 -16.422 36.044 1.00 66.25 127 ASP A CA 1
ATOM 1067 C C . ASP A 1 127 ? -16.580 -15.796 37.378 1.00 66.25 127 ASP A C 1
ATOM 1069 O O . ASP A 1 127 ? -17.765 -15.820 37.728 1.00 66.25 127 ASP A O 1
ATOM 1073 N N . SER A 1 128 ? -15.657 -15.242 38.170 1.00 71.75 128 SER A N 1
ATOM 1074 C CA . SER A 1 128 ? -15.991 -14.697 39.493 1.00 71.75 128 SER A CA 1
ATOM 1075 C C . SER A 1 128 ? -16.739 -13.361 39.418 1.00 71.75 128 SER A C 1
ATOM 1077 O O . SER A 1 128 ? -16.279 -12.419 38.764 1.00 71.75 128 SER A O 1
ATOM 1079 N N . ASP A 1 129 ? -17.832 -13.227 40.180 1.00 71.44 129 ASP A N 1
ATOM 1080 C CA . ASP A 1 129 ? -18.499 -11.938 40.402 1.00 71.44 129 ASP A CA 1
ATOM 1081 C C . ASP A 1 129 ? -17.532 -10.983 41.139 1.00 71.44 129 ASP A C 1
ATOM 1083 O O . ASP A 1 129 ? -17.010 -11.339 42.203 1.00 71.44 129 ASP A O 1
ATOM 1087 N N . PRO A 1 130 ? -17.275 -9.762 40.626 1.00 67.38 130 PRO A N 1
ATOM 1088 C CA . PRO A 1 130 ? -16.408 -8.775 41.274 1.00 67.38 130 PRO A CA 1
ATOM 1089 C C . PRO A 1 130 ? -16.757 -8.482 42.743 1.00 67.38 130 PRO A C 1
ATOM 1091 O O . PRO A 1 130 ? -15.889 -8.038 43.507 1.00 67.38 130 PRO A O 1
ATOM 1094 N N . ILE A 1 131 ? -18.013 -8.711 43.140 1.00 71.75 131 ILE A N 1
ATOM 1095 C CA . ILE A 1 131 ? -18.515 -8.540 44.509 1.00 71.75 131 ILE A CA 1
ATOM 1096 C C . ILE A 1 131 ? -17.942 -9.601 45.462 1.00 71.75 131 ILE A C 1
ATOM 1098 O O . ILE A 1 131 ? -17.692 -9.291 46.630 1.00 71.75 131 ILE A O 1
ATOM 1102 N N . ASP A 1 132 ? -17.670 -10.808 44.964 1.00 78.50 132 ASP A N 1
ATOM 1103 C CA . ASP A 1 132 ? -17.172 -11.944 45.749 1.00 78.50 132 ASP A CA 1
ATOM 1104 C C . ASP A 1 132 ? -15.634 -11.982 45.851 1.00 78.50 132 ASP A C 1
ATOM 1106 O O . ASP A 1 132 ? -15.065 -12.782 46.599 1.00 78.50 132 ASP A O 1
ATOM 1110 N N . LEU A 1 133 ? -14.944 -11.080 45.143 1.00 80.25 133 LEU A N 1
ATOM 1111 C CA . LEU A 1 133 ? -13.487 -10.980 45.128 1.00 80.25 133 LEU A CA 1
ATOM 1112 C C . LEU A 1 133 ? -12.952 -10.063 46.235 1.00 80.25 133 LEU A C 1
ATOM 1114 O O . LEU A 1 133 ? -13.450 -8.954 46.478 1.00 80.25 133 LEU A O 1
ATOM 1118 N N . THR A 1 134 ? -11.860 -10.497 46.871 1.00 86.25 134 THR A N 1
ATOM 1119 C CA . THR A 1 134 ? -11.029 -9.615 47.705 1.00 86.25 134 THR A CA 1
ATOM 1120 C C . THR A 1 134 ? -10.410 -8.499 46.859 1.00 86.25 134 THR A C 1
ATOM 1122 O O . THR A 1 134 ? -10.303 -8.615 45.643 1.00 86.25 134 THR A O 1
ATOM 1125 N N . GLU A 1 135 ? -9.968 -7.410 47.491 1.00 79.56 135 GLU A N 1
ATOM 1126 C CA . GLU A 1 135 ? -9.377 -6.267 46.776 1.00 79.56 135 GLU A CA 1
ATOM 1127 C C . GLU A 1 135 ? -8.166 -6.661 45.907 1.00 79.56 135 GLU A C 1
ATOM 1129 O O . GLU A 1 135 ? -8.050 -6.211 44.769 1.00 79.56 135 GLU A O 1
ATOM 1134 N N . ASP A 1 136 ? -7.305 -7.554 46.405 1.00 78.19 136 ASP A N 1
ATOM 1135 C CA . ASP A 1 136 ? -6.140 -8.044 45.658 1.00 78.19 136 ASP A CA 1
ATOM 1136 C C . ASP A 1 136 ? -6.552 -8.925 44.465 1.00 78.19 136 ASP A C 1
ATOM 1138 O O . ASP A 1 136 ? -5.961 -8.829 43.391 1.00 78.19 136 ASP A O 1
ATOM 1142 N N . GLN A 1 137 ? -7.607 -9.734 44.614 1.00 78.75 137 GLN A N 1
ATOM 1143 C CA . GLN A 1 137 ? -8.163 -10.538 43.520 1.00 78.75 137 GLN A CA 1
ATOM 1144 C C . GLN A 1 137 ? -8.883 -9.677 42.478 1.00 78.75 137 GLN A C 1
ATOM 1146 O O . GLN A 1 137 ? -8.798 -9.969 41.291 1.00 78.75 137 GLN A O 1
ATOM 1151 N N . ARG A 1 138 ? -9.543 -8.591 42.896 1.00 78.19 138 ARG A N 1
ATOM 1152 C CA . ARG A 1 138 ? -10.176 -7.630 41.983 1.00 78.19 138 ARG A CA 1
ATOM 1153 C C . ARG A 1 138 ? -9.130 -6.912 41.127 1.00 78.19 138 ARG A C 1
ATOM 1155 O O . ARG A 1 138 ? -9.320 -6.776 39.926 1.00 78.19 138 ARG A O 1
ATOM 1162 N N . ARG A 1 139 ? -7.995 -6.524 41.723 1.00 74.44 139 ARG A N 1
ATOM 1163 C CA . ARG A 1 139 ? -6.848 -5.971 40.981 1.00 74.44 139 ARG A CA 1
ATOM 1164 C C . ARG A 1 139 ? -6.222 -6.986 40.032 1.00 74.44 139 ARG A C 1
ATOM 1166 O O . ARG A 1 139 ? -5.886 -6.623 38.915 1.00 74.44 139 ARG A O 1
ATOM 1173 N N . ALA A 1 140 ? -6.066 -8.237 40.464 1.00 74.44 140 ALA A N 1
ATOM 1174 C CA . ALA A 1 140 ? -5.557 -9.298 39.599 1.00 74.44 140 ALA A CA 1
ATOM 1175 C C . ALA A 1 140 ? -6.490 -9.545 38.401 1.00 74.44 140 ALA A C 1
ATOM 1177 O O . ALA A 1 140 ? -6.005 -9.593 37.278 1.00 74.44 140 ALA A O 1
ATOM 1178 N N . LYS A 1 141 ? -7.811 -9.598 38.628 1.00 77.88 141 LYS A N 1
ATOM 1179 C CA . LYS A 1 141 ? -8.823 -9.709 37.567 1.00 77.88 141 LYS A CA 1
ATOM 1180 C C . LYS A 1 141 ? -8.735 -8.550 36.568 1.00 77.88 141 LYS A C 1
ATOM 1182 O O . LYS A 1 141 ? -8.648 -8.799 35.379 1.00 77.88 141 LYS A O 1
ATOM 1187 N N . GLN A 1 142 ? -8.628 -7.308 37.042 1.00 73.38 142 GLN A N 1
ATOM 1188 C CA . GLN A 1 142 ? -8.455 -6.136 36.169 1.00 73.38 142 GLN A CA 1
ATOM 1189 C C . GLN A 1 142 ? -7.173 -6.182 35.327 1.00 73.38 142 GLN A C 1
ATOM 1191 O O . GLN A 1 142 ? -7.167 -5.707 34.197 1.00 73.38 142 GLN A O 1
ATOM 1196 N N . ILE A 1 143 ? -6.075 -6.709 35.879 1.00 73.62 143 ILE A N 1
ATOM 1197 C CA . ILE A 1 143 ? -4.813 -6.862 35.143 1.00 73.62 143 ILE A CA 1
ATOM 1198 C C . ILE A 1 143 ? -4.955 -7.930 34.059 1.00 73.62 143 ILE A C 1
ATOM 1200 O O . ILE A 1 143 ? -4.488 -7.694 32.953 1.00 73.62 143 ILE A O 1
ATOM 1204 N N . ILE A 1 144 ? -5.590 -9.065 34.370 1.00 74.69 144 ILE A N 1
ATOM 1205 C CA . ILE A 1 144 ? -5.851 -10.145 33.408 1.00 74.69 144 ILE A CA 1
ATOM 1206 C C . ILE A 1 144 ? -6.744 -9.619 32.279 1.00 74.69 144 ILE A C 1
ATOM 1208 O O . ILE A 1 144 ? -6.293 -9.582 31.146 1.00 74.69 144 ILE A O 1
ATOM 1212 N N . GLU A 1 145 ? -7.896 -9.023 32.605 1.00 75.69 145 GLU A N 1
ATOM 1213 C CA . GLU A 1 145 ? -8.802 -8.414 31.617 1.00 75.69 145 GLU A CA 1
ATOM 1214 C C . GLU A 1 145 ? -8.100 -7.349 30.751 1.00 75.69 145 GLU A C 1
ATOM 1216 O O . GLU A 1 145 ? -8.368 -7.230 29.561 1.00 75.69 145 GLU A O 1
ATOM 1221 N N . HIS A 1 146 ? -7.185 -6.549 31.316 1.00 69.94 146 HIS A N 1
ATOM 1222 C CA . HIS A 1 146 ? -6.381 -5.608 30.525 1.00 69.94 146 HIS A CA 1
ATOM 1223 C C . HIS A 1 146 ? -5.383 -6.299 29.600 1.00 69.94 146 HIS A C 1
ATOM 1225 O O . HIS A 1 146 ? -5.184 -5.832 28.483 1.00 69.94 146 HIS A O 1
ATOM 1231 N N . VAL A 1 147 ? -4.731 -7.364 30.061 1.00 69.88 147 VAL A N 1
ATOM 1232 C CA . VAL A 1 147 ? -3.799 -8.135 29.239 1.00 69.88 147 VAL A CA 1
ATOM 1233 C C . VAL A 1 147 ? -4.547 -8.821 28.098 1.00 69.88 147 VAL A C 1
ATOM 1235 O O . VAL A 1 147 ? -4.069 -8.744 26.971 1.00 69.88 147 VAL A O 1
ATOM 1238 N N . ASP A 1 148 ? -5.719 -9.394 28.360 1.00 70.94 148 ASP A N 1
ATOM 1239 C CA . ASP A 1 148 ? -6.548 -10.063 27.354 1.00 70.94 148 ASP A CA 1
ATOM 1240 C C . ASP A 1 148 ? -7.051 -9.062 26.308 1.00 70.94 148 ASP A C 1
ATOM 1242 O O . ASP A 1 148 ? -6.848 -9.269 25.115 1.00 70.94 148 ASP A O 1
ATOM 1246 N N . ASN A 1 149 ? -7.569 -7.903 26.737 1.00 69.25 149 ASN A N 1
ATOM 1247 C CA . ASN A 1 149 ? -7.960 -6.830 25.814 1.00 69.25 149 ASN A CA 1
ATOM 1248 C C . ASN A 1 149 ? -6.774 -6.361 24.950 1.00 69.25 149 ASN A C 1
ATOM 1250 O O . ASN A 1 149 ? -6.897 -6.249 23.736 1.00 69.25 149 ASN A O 1
ATOM 1254 N N . MET A 1 150 ? -5.592 -6.152 25.548 1.00 67.88 150 MET A N 1
ATOM 1255 C CA . MET A 1 150 ? -4.387 -5.776 24.793 1.00 67.88 150 MET A CA 1
ATOM 1256 C C . MET A 1 150 ? -3.975 -6.844 23.767 1.00 67.88 150 MET A C 1
ATOM 1258 O O . MET A 1 150 ? -3.381 -6.510 22.739 1.00 67.88 150 MET A O 1
ATOM 1262 N N . GLN A 1 151 ? -4.242 -8.120 24.046 1.00 69.88 151 GLN A N 1
ATOM 1263 C CA . GLN A 1 151 ? -3.966 -9.220 23.124 1.00 69.88 151 GLN A CA 1
ATOM 1264 C C . GLN A 1 151 ? -4.995 -9.288 21.995 1.00 69.88 151 GLN A C 1
ATOM 1266 O O . GLN A 1 151 ? -4.599 -9.400 20.834 1.00 69.88 151 GLN A O 1
ATOM 1271 N N . GLU A 1 152 ? -6.288 -9.178 22.306 1.00 75.88 152 GLU A N 1
ATOM 1272 C CA . GLU A 1 152 ? -7.361 -9.124 21.308 1.00 75.88 152 GLU A CA 1
ATOM 1273 C C . GLU A 1 152 ? -7.175 -7.943 20.346 1.00 75.88 152 GLU A C 1
ATOM 1275 O O . GLU A 1 152 ? -7.319 -8.104 19.128 1.00 75.88 152 GLU A O 1
ATOM 1280 N N . ASP A 1 153 ? -6.770 -6.783 20.868 1.00 76.81 153 ASP A N 1
ATOM 1281 C CA . ASP A 1 153 ? -6.460 -5.594 20.074 1.00 76.81 153 ASP A CA 1
ATOM 1282 C C . ASP A 1 153 ? -5.259 -5.837 19.151 1.00 76.81 153 ASP A C 1
ATOM 1284 O O . ASP A 1 153 ? -5.294 -5.491 17.967 1.00 76.81 153 ASP A O 1
ATOM 1288 N N . ALA A 1 154 ? -4.203 -6.488 19.654 1.00 77.38 154 ALA A N 1
ATOM 1289 C CA . ALA A 1 154 ? -3.024 -6.827 18.860 1.00 77.38 154 ALA A CA 1
ATOM 1290 C C . ALA A 1 154 ? -3.335 -7.855 17.757 1.00 77.38 154 ALA A C 1
ATOM 1292 O O . ALA A 1 154 ? -2.837 -7.721 16.636 1.00 77.38 154 ALA A O 1
ATOM 1293 N N . ALA A 1 155 ? -4.169 -8.857 18.045 1.00 82.56 155 ALA A N 1
ATOM 1294 C CA . ALA A 1 155 ? -4.608 -9.852 17.070 1.00 82.56 155 ALA A CA 1
ATOM 1295 C C . ALA A 1 155 ? -5.514 -9.230 15.994 1.00 82.56 155 ALA A C 1
ATOM 1297 O O . ALA A 1 155 ? -5.324 -9.486 14.802 1.00 82.56 155 ALA A O 1
ATOM 1298 N N . SER A 1 156 ? -6.447 -8.363 16.397 1.00 85.69 156 SER A N 1
ATOM 1299 C CA . SER A 1 156 ? -7.333 -7.626 15.488 1.00 85.69 156 SER A CA 1
ATOM 1300 C C . SER A 1 156 ? -6.549 -6.680 14.578 1.00 85.69 156 SER A C 1
ATOM 1302 O O . SER A 1 156 ? -6.796 -6.629 13.370 1.00 85.69 156 SER A O 1
ATOM 1304 N N . PHE A 1 157 ? -5.546 -5.993 15.130 1.00 89.75 157 PHE A N 1
ATOM 1305 C CA . PHE A 1 157 ? -4.634 -5.153 14.363 1.00 89.75 157 PHE A CA 1
ATOM 1306 C C . PHE A 1 157 ? -3.808 -5.972 13.363 1.00 89.75 157 PHE A C 1
ATOM 1308 O O . PHE A 1 157 ? -3.730 -5.619 12.184 1.00 89.75 157 PHE A O 1
ATOM 1315 N N . ALA A 1 158 ? -3.228 -7.093 13.798 1.00 88.62 158 ALA A N 1
ATOM 1316 C CA . ALA A 1 158 ? -2.455 -7.973 12.926 1.00 88.62 158 ALA A CA 1
ATOM 1317 C C . ALA A 1 158 ? -3.303 -8.541 11.772 1.00 88.62 158 ALA A C 1
ATOM 1319 O O . ALA A 1 158 ? -2.839 -8.552 10.629 1.00 88.62 158 ALA A O 1
ATOM 1320 N N . ASP A 1 159 ? -4.545 -8.964 12.036 1.00 91.62 159 ASP A N 1
ATOM 1321 C CA . ASP A 1 159 ? -5.478 -9.443 11.006 1.00 91.62 159 ASP A CA 1
ATOM 1322 C C . ASP A 1 159 ? -5.846 -8.337 10.004 1.00 91.62 159 ASP A C 1
ATOM 1324 O O . ASP A 1 159 ? -5.790 -8.566 8.789 1.00 91.62 159 ASP A O 1
ATOM 1328 N N . PHE A 1 160 ? -6.148 -7.127 10.492 1.00 93.88 160 PHE A N 1
ATOM 1329 C CA . PHE A 1 160 ? -6.4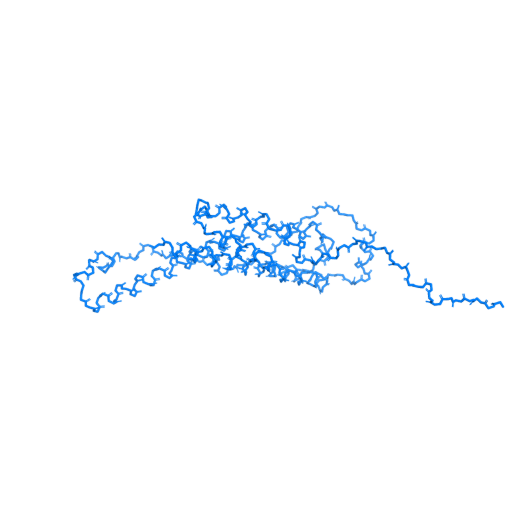23 -5.967 9.645 1.00 93.88 160 PHE A CA 1
ATOM 1330 C C . PHE A 1 160 ? -5.251 -5.659 8.717 1.00 93.88 160 PHE A C 1
ATOM 1332 O O . PHE A 1 160 ? -5.428 -5.581 7.496 1.00 93.88 160 PHE A O 1
ATOM 1339 N N . VAL A 1 161 ? -4.048 -5.521 9.283 1.00 92.44 161 VAL A N 1
ATOM 1340 C CA . VAL A 1 161 ? -2.848 -5.199 8.510 1.00 92.44 161 VAL A CA 1
ATOM 1341 C C . VAL A 1 161 ? -2.581 -6.297 7.491 1.00 92.44 161 VAL A C 1
ATOM 1343 O O . VAL A 1 161 ? -2.403 -5.986 6.318 1.00 92.44 161 VAL A O 1
ATOM 1346 N N . LYS A 1 162 ? -2.634 -7.574 7.884 1.00 92.31 162 LYS A N 1
ATOM 1347 C CA . LYS A 1 162 ? -2.396 -8.704 6.978 1.00 92.31 162 LYS A CA 1
ATOM 1348 C C . LYS A 1 162 ? -3.361 -8.717 5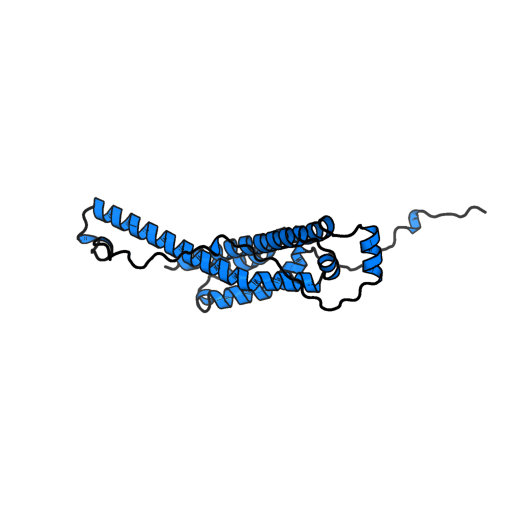.792 1.00 92.31 162 LYS A C 1
ATOM 1350 O O . LYS A 1 162 ? -2.919 -8.777 4.645 1.00 92.31 162 LYS A O 1
ATOM 1355 N N . LYS A 1 163 ? -4.672 -8.616 6.042 1.00 94.56 163 LYS A N 1
ATOM 1356 C CA . LYS A 1 163 ? -5.690 -8.596 4.975 1.00 94.56 163 LYS A CA 1
ATOM 1357 C C . LYS A 1 163 ? -5.559 -7.369 4.077 1.00 94.56 163 LYS A C 1
ATOM 1359 O O . LYS A 1 163 ? -5.729 -7.483 2.860 1.00 94.56 163 LYS A O 1
ATOM 1364 N N . GLY A 1 164 ? -5.239 -6.214 4.659 1.00 94.62 164 GLY A N 1
ATOM 1365 C CA . GLY A 1 164 ? -4.958 -4.993 3.910 1.00 94.62 164 GLY A CA 1
ATOM 1366 C C . GLY A 1 164 ? -3.757 -5.171 2.995 1.00 94.62 164 GLY A C 1
ATOM 1367 O O . GLY A 1 164 ? -3.836 -4.890 1.804 1.00 94.62 164 GLY A O 1
ATOM 1368 N N . PHE A 1 165 ? -2.673 -5.728 3.515 1.00 92.44 165 PHE A N 1
ATOM 1369 C CA . PHE A 1 165 ? -1.440 -5.965 2.780 1.00 92.44 165 PHE A CA 1
ATOM 1370 C C . PHE A 1 165 ? -1.630 -6.931 1.607 1.00 92.44 165 PHE A C 1
ATOM 1372 O O . PHE A 1 165 ? -1.269 -6.615 0.473 1.00 92.44 165 PHE A O 1
ATOM 1379 N N . ASP A 1 166 ? -2.281 -8.069 1.854 1.00 92.19 166 ASP A N 1
ATOM 1380 C CA . ASP A 1 166 ? -2.566 -9.075 0.827 1.00 92.19 166 ASP A CA 1
ATOM 1381 C C . ASP A 1 166 ? -3.501 -8.537 -0.274 1.00 92.19 166 ASP A C 1
ATOM 1383 O O . ASP A 1 166 ? -3.468 -9.016 -1.408 1.00 92.19 166 ASP A O 1
ATOM 1387 N N . THR A 1 167 ? -4.297 -7.506 0.028 1.00 95.50 167 THR A N 1
ATOM 1388 C CA . THR A 1 167 ? -5.178 -6.837 -0.941 1.00 95.50 167 THR A CA 1
ATOM 1389 C C . THR A 1 167 ? -4.465 -5.715 -1.699 1.00 95.50 167 THR A C 1
ATOM 1391 O O . THR A 1 167 ? -4.597 -5.603 -2.919 1.00 95.50 167 THR A O 1
ATOM 1394 N N . LEU A 1 168 ? -3.721 -4.864 -0.993 1.00 96.50 168 LEU A N 1
ATOM 1395 C CA . LEU A 1 168 ? -3.215 -3.588 -1.501 1.00 96.50 168 LEU A CA 1
ATOM 1396 C C . LEU A 1 168 ? -1.828 -3.712 -2.134 1.00 96.50 168 LEU A C 1
ATOM 1398 O O . LEU A 1 168 ? -1.567 -3.057 -3.143 1.00 96.50 168 LEU A O 1
ATOM 1402 N N . SER A 1 169 ? -0.944 -4.568 -1.611 1.00 94.50 169 SER A N 1
ATOM 1403 C CA . SER A 1 169 ? 0.397 -4.731 -2.189 1.00 94.50 169 SER A CA 1
ATOM 1404 C C . SER A 1 169 ? 0.353 -5.203 -3.644 1.00 94.50 169 SER A C 1
ATOM 1406 O O . SER A 1 169 ? 1.024 -4.577 -4.468 1.00 94.50 169 SER A O 1
ATOM 1408 N N . PRO A 1 170 ? -0.489 -6.188 -4.027 1.00 95.38 170 PRO A N 1
ATOM 1409 C CA . PRO A 1 170 ? -0.642 -6.566 -5.430 1.00 95.38 170 PRO A CA 1
ATOM 1410 C C . PRO A 1 170 ? -1.144 -5.429 -6.325 1.00 95.38 170 PRO A C 1
ATOM 1412 O O . PRO A 1 170 ? -0.788 -5.371 -7.499 1.00 95.38 170 PRO A O 1
ATOM 1415 N N . LYS A 1 171 ? -1.958 -4.504 -5.798 1.00 97.06 171 LYS A N 1
ATOM 1416 C CA . LYS A 1 171 ? -2.433 -3.339 -6.561 1.00 97.06 171 LYS A CA 1
ATOM 1417 C C . LYS A 1 171 ? -1.303 -2.360 -6.833 1.00 97.06 171 LYS A C 1
ATOM 1419 O O . LYS A 1 171 ? -1.142 -1.926 -7.970 1.00 97.06 171 LYS A O 1
ATOM 1424 N N . MET A 1 172 ? -0.484 -2.070 -5.829 1.00 95.50 172 MET A N 1
ATOM 1425 C CA . MET A 1 172 ? 0.662 -1.182 -6.001 1.00 95.50 172 MET A CA 1
ATOM 1426 C C . MET A 1 172 ? 1.714 -1.787 -6.943 1.00 95.50 172 MET A C 1
ATOM 1428 O O . MET A 1 172 ? 2.257 -1.085 -7.789 1.00 95.50 172 MET A O 1
ATOM 1432 N N . GLN A 1 173 ? 1.927 -3.103 -6.880 1.00 95.88 173 GLN A N 1
ATOM 1433 C CA . GLN A 1 173 ? 2.754 -3.835 -7.844 1.00 95.88 173 GLN A CA 1
ATOM 1434 C C . GLN A 1 173 ? 2.195 -3.705 -9.270 1.00 95.88 173 GLN A C 1
ATOM 1436 O O . GLN A 1 173 ? 2.906 -3.247 -10.157 1.00 95.88 173 GLN A O 1
ATOM 1441 N N . GLN A 1 174 ? 0.904 -3.996 -9.482 1.00 95.50 174 GLN A N 1
ATOM 1442 C CA . GLN A 1 174 ? 0.232 -3.841 -10.786 1.00 95.50 174 GLN A CA 1
ATOM 1443 C C . GLN A 1 174 ? 0.338 -2.418 -11.346 1.00 95.50 174 GLN A C 1
ATOM 1445 O O . GLN A 1 174 ? 0.455 -2.229 -12.557 1.00 95.50 174 GLN A O 1
ATOM 1450 N N . TYR A 1 175 ? 0.285 -1.410 -10.475 1.00 95.69 175 TYR A N 1
ATOM 1451 C CA . TYR A 1 175 ? 0.507 -0.028 -10.872 1.00 95.69 175 TYR A CA 1
ATOM 1452 C C . TYR A 1 175 ? 1.911 0.167 -11.454 1.00 95.69 175 TYR A C 1
ATOM 1454 O O . TYR A 1 175 ? 2.026 0.682 -12.565 1.00 95.69 175 TYR A O 1
ATOM 1462 N N . LEU A 1 176 ? 2.960 -0.304 -10.770 1.00 95.50 176 LEU A N 1
ATOM 1463 C CA . LEU A 1 176 ? 4.343 -0.216 -11.259 1.00 95.50 176 LEU A CA 1
ATOM 1464 C C . LEU A 1 176 ? 4.549 -0.979 -12.568 1.00 95.50 176 LEU A C 1
ATOM 1466 O O . LEU A 1 176 ? 5.182 -0.459 -13.483 1.00 95.50 176 LEU A O 1
ATOM 1470 N N . GLU A 1 177 ? 3.958 -2.166 -12.696 1.00 94.94 177 GLU A N 1
ATOM 1471 C CA . GLU A 1 177 ? 3.990 -2.950 -13.939 1.00 94.94 177 GLU A CA 1
ATOM 1472 C C . GLU A 1 177 ? 3.340 -2.207 -15.109 1.00 94.94 177 GLU A C 1
ATOM 1474 O O . GLU A 1 177 ? 3.748 -2.358 -16.258 1.00 94.94 177 GLU A O 1
ATOM 1479 N N . LYS A 1 178 ? 2.343 -1.364 -14.831 1.00 92.50 178 LYS A N 1
ATOM 1480 C CA . LYS A 1 178 ? 1.684 -0.547 -15.847 1.00 92.50 178 LYS A CA 1
ATOM 1481 C C . LYS A 1 178 ? 2.493 0.694 -16.222 1.00 92.50 178 LYS A C 1
ATOM 1483 O O . LYS A 1 178 ? 2.516 1.047 -17.400 1.00 92.50 178 LYS A O 1
ATOM 1488 N N . VAL A 1 179 ? 3.080 1.390 -15.247 1.00 91.00 179 VAL A N 1
ATOM 1489 C CA . VAL A 1 179 ? 3.672 2.725 -15.471 1.00 91.00 179 VAL A CA 1
ATOM 1490 C C . VAL A 1 179 ? 5.181 2.715 -15.704 1.00 91.00 179 VAL A C 1
ATOM 1492 O O . VAL A 1 179 ? 5.677 3.615 -16.370 1.00 91.00 179 VAL A O 1
ATOM 1495 N N . GLY A 1 180 ? 5.901 1.707 -15.206 1.00 91.31 180 GLY A N 1
ATOM 1496 C CA . GLY A 1 180 ? 7.356 1.584 -15.343 1.00 91.31 180 GLY A CA 1
ATOM 1497 C C . GLY A 1 180 ? 7.829 0.189 -15.765 1.00 91.31 180 GLY A C 1
ATOM 1498 O O . GLY A 1 180 ? 8.789 -0.312 -15.179 1.00 91.31 180 GLY A O 1
ATOM 1499 N N . PRO A 1 181 ? 7.203 -0.483 -16.754 1.00 93.50 181 PRO A N 1
ATOM 1500 C CA . PRO A 1 181 ? 7.569 -1.857 -17.097 1.00 93.50 181 PRO A CA 1
ATOM 1501 C C . PRO A 1 181 ? 9.006 -1.983 -17.619 1.00 93.50 181 PRO A C 1
ATOM 1503 O O . PRO A 1 181 ? 9.649 -3.000 -17.375 1.00 93.50 181 PRO A O 1
ATOM 1506 N N . ILE A 1 182 ? 9.543 -0.958 -18.293 1.00 94.25 182 ILE A N 1
ATOM 1507 C CA . ILE A 1 182 ? 10.946 -0.953 -18.726 1.00 94.25 182 ILE A CA 1
ATOM 1508 C C . ILE A 1 182 ? 11.912 -0.848 -17.540 1.00 94.25 182 ILE A C 1
ATOM 1510 O O . ILE A 1 182 ? 12.917 -1.558 -17.507 1.00 94.25 182 ILE A O 1
ATOM 1514 N N . ASP A 1 183 ? 11.600 -0.014 -16.545 1.00 94.88 183 ASP A N 1
ATOM 1515 C CA . ASP A 1 183 ? 12.409 0.096 -15.333 1.00 94.88 183 ASP A CA 1
ATOM 1516 C C . ASP A 1 183 ? 12.435 -1.237 -14.580 1.00 94.88 183 ASP A C 1
ATOM 1518 O O . ASP A 1 183 ? 13.504 -1.692 -14.179 1.00 94.88 183 ASP A O 1
ATOM 1522 N N . LEU A 1 184 ? 11.286 -1.914 -14.472 1.00 95.81 184 LEU A N 1
ATOM 1523 C CA . LEU A 1 184 ? 11.187 -3.247 -13.871 1.00 95.81 184 LEU A CA 1
ATOM 1524 C C . LEU A 1 184 ? 11.931 -4.318 -14.680 1.00 95.81 184 LEU A C 1
ATOM 1526 O O . LEU A 1 184 ? 12.575 -5.187 -14.093 1.00 95.81 184 LEU A O 1
ATOM 1530 N N . HIS A 1 185 ? 11.894 -4.244 -16.014 1.00 95.00 185 HIS A N 1
ATOM 1531 C CA . HIS A 1 185 ? 12.603 -5.170 -16.902 1.00 95.00 185 HIS A CA 1
ATOM 1532 C C . HIS A 1 185 ? 14.108 -5.192 -16.642 1.00 95.00 185 HIS A C 1
ATOM 1534 O O . HIS A 1 185 ? 14.739 -6.250 -16.672 1.00 95.00 185 HIS A O 1
ATOM 1540 N N . TYR A 1 186 ? 14.679 -4.024 -16.356 1.00 95.69 186 TYR A N 1
ATOM 1541 C CA . TYR A 1 186 ? 16.101 -3.882 -16.080 1.00 95.69 186 TYR A CA 1
ATOM 1542 C C . TYR A 1 186 ? 16.428 -3.789 -14.593 1.00 95.69 186 TYR A C 1
ATOM 1544 O O . TYR A 1 186 ? 17.584 -3.530 -14.262 1.00 95.69 186 TYR A O 1
ATOM 1552 N N . LEU A 1 187 ? 15.484 -4.034 -13.690 1.00 97.12 187 LEU A N 1
ATOM 1553 C CA . LEU A 1 187 ? 15.733 -3.960 -12.257 1.00 97.12 187 LEU A CA 1
ATOM 1554 C C . LEU A 1 187 ? 16.556 -5.168 -11.776 1.00 97.12 187 LEU A C 1
ATOM 1556 O O . LEU A 1 187 ? 16.315 -6.316 -12.152 1.00 97.12 187 LEU A O 1
ATOM 1560 N N . THR A 1 188 ? 17.558 -4.920 -10.934 1.00 97.12 188 THR A N 1
ATOM 1561 C CA . THR A 1 188 ? 18.312 -5.997 -10.271 1.00 97.12 188 THR A CA 1
ATOM 1562 C C . THR A 1 188 ? 17.454 -6.721 -9.229 1.00 97.12 188 THR A C 1
ATOM 1564 O O . THR A 1 188 ? 16.468 -6.178 -8.739 1.00 97.12 188 THR A O 1
ATOM 1567 N N . ALA A 1 189 ? 17.853 -7.933 -8.825 1.00 95.88 189 ALA A N 1
ATOM 1568 C CA . ALA A 1 189 ? 17.168 -8.661 -7.750 1.00 95.88 189 ALA A CA 1
ATOM 1569 C C . ALA A 1 189 ? 17.136 -7.868 -6.425 1.00 95.88 189 ALA A C 1
ATOM 1571 O O . ALA A 1 189 ? 16.089 -7.778 -5.795 1.00 95.88 189 ALA A O 1
ATOM 1572 N N . GLU A 1 190 ? 18.250 -7.225 -6.053 1.00 95.88 190 GLU A N 1
ATOM 1573 C CA . GLU A 1 190 ? 18.313 -6.323 -4.890 1.00 95.88 190 GLU A CA 1
ATOM 1574 C C . GLU A 1 190 ? 17.402 -5.096 -5.075 1.00 95.88 190 GLU A C 1
ATOM 1576 O O . GLU A 1 190 ? 16.759 -4.640 -4.133 1.00 95.88 190 GLU A O 1
ATOM 1581 N N . GLY A 1 191 ? 17.295 -4.577 -6.303 1.00 96.75 191 GLY A N 1
ATOM 1582 C CA . GLY A 1 191 ? 16.339 -3.527 -6.645 1.00 96.75 191 GLY A CA 1
ATOM 1583 C C . GLY A 1 191 ? 14.891 -3.949 -6.401 1.00 96.75 191 GLY A C 1
ATOM 1584 O O . GLY A 1 191 ? 14.141 -3.197 -5.784 1.00 96.75 191 GLY A O 1
ATOM 1585 N N . PHE A 1 192 ? 14.511 -5.164 -6.814 1.00 96.75 192 PHE A N 1
ATOM 1586 C CA . PHE A 1 192 ? 13.184 -5.719 -6.528 1.00 96.75 192 PHE A CA 1
ATOM 1587 C C . PHE A 1 192 ? 12.916 -5.816 -5.024 1.00 96.75 192 PHE A C 1
ATOM 1589 O O . PHE A 1 192 ? 11.827 -5.453 -4.586 1.00 96.75 192 PHE A O 1
ATOM 1596 N N . GLU A 1 193 ? 13.891 -6.263 -4.229 1.00 95.38 193 GLU A N 1
ATOM 1597 C CA . GLU A 1 193 ? 13.767 -6.326 -2.766 1.00 95.38 193 GLU A CA 1
ATOM 1598 C C . GLU A 1 193 ? 13.534 -4.934 -2.159 1.00 95.38 193 GLU A C 1
ATOM 1600 O O . GLU A 1 193 ? 12.567 -4.747 -1.425 1.00 95.38 193 GLU A O 1
ATOM 1605 N N . LYS A 1 194 ? 14.332 -3.927 -2.537 1.00 95.81 194 LYS A N 1
ATOM 1606 C CA . LYS A 1 194 ? 14.190 -2.554 -2.015 1.00 95.81 194 LYS A CA 1
ATOM 1607 C C . LYS A 1 194 ? 12.874 -1.890 -2.407 1.00 95.81 194 LYS A C 1
ATOM 1609 O O . LYS A 1 194 ? 12.240 -1.236 -1.580 1.00 95.81 194 LYS A O 1
ATOM 1614 N N . VAL A 1 195 ? 12.453 -2.036 -3.667 1.00 96.44 195 VAL A N 1
ATOM 1615 C CA . VAL A 1 195 ? 11.157 -1.507 -4.124 1.00 96.44 195 VAL A CA 1
ATOM 1616 C C . VAL A 1 195 ? 10.027 -2.195 -3.364 1.00 96.44 195 VAL A C 1
ATOM 1618 O O . VAL A 1 195 ? 9.095 -1.532 -2.913 1.00 96.44 195 VAL A O 1
ATOM 1621 N N . GLN A 1 196 ? 10.130 -3.509 -3.154 1.00 94.81 196 GLN A N 1
ATOM 1622 C CA . GLN A 1 196 ? 9.140 -4.260 -2.398 1.00 94.81 196 GLN A CA 1
ATOM 1623 C C . GLN A 1 196 ? 9.047 -3.821 -0.934 1.00 94.81 196 GLN A C 1
ATOM 1625 O O . GLN A 1 196 ? 7.941 -3.650 -0.421 1.00 94.81 196 GLN A O 1
ATOM 1630 N N . GLU A 1 197 ? 10.182 -3.624 -0.267 1.00 92.19 197 GLU A N 1
ATOM 1631 C CA . GLU A 1 197 ? 10.240 -3.107 1.101 1.00 92.19 197 GLU A CA 1
ATOM 1632 C C . GLU A 1 197 ? 9.613 -1.712 1.202 1.00 92.19 197 GLU A C 1
ATOM 1634 O O . GLU A 1 197 ? 8.868 -1.443 2.144 1.00 92.19 197 GLU A O 1
ATOM 1639 N N . ASN A 1 198 ? 9.844 -0.841 0.214 1.00 94.19 198 ASN A N 1
ATOM 1640 C CA . ASN A 1 198 ? 9.235 0.487 0.191 1.00 94.19 198 ASN A CA 1
ATOM 1641 C C . ASN A 1 198 ? 7.711 0.433 -0.025 1.00 94.19 198 ASN A C 1
ATOM 1643 O O . ASN A 1 198 ? 6.983 1.083 0.722 1.00 94.19 198 ASN A O 1
ATOM 1647 N N . ILE A 1 199 ? 7.216 -0.393 -0.960 1.00 94.81 199 ILE A N 1
ATOM 1648 C CA . ILE A 1 199 ? 5.771 -0.647 -1.143 1.00 94.81 199 ILE A CA 1
ATOM 1649 C C . ILE A 1 199 ? 5.142 -1.093 0.178 1.00 94.81 199 ILE A C 1
ATOM 1651 O O . ILE A 1 199 ? 4.087 -0.613 0.587 1.00 94.81 199 ILE A O 1
ATOM 1655 N N . PHE A 1 200 ? 5.799 -2.030 0.850 1.00 91.56 200 PHE A N 1
ATOM 1656 C CA . PHE A 1 200 ? 5.325 -2.582 2.105 1.00 91.56 200 PHE A CA 1
ATOM 1657 C C . PHE A 1 200 ? 5.327 -1.571 3.242 1.00 91.56 200 PHE A C 1
ATOM 1659 O O . PHE A 1 200 ? 4.381 -1.547 4.024 1.00 91.56 200 PHE A O 1
ATOM 1666 N N . PHE A 1 201 ? 6.350 -0.726 3.320 1.00 90.69 201 PHE A N 1
ATOM 1667 C CA . PHE A 1 201 ? 6.402 0.363 4.283 1.00 90.69 201 PHE A CA 1
ATOM 1668 C C . PHE A 1 201 ? 5.249 1.353 4.076 1.00 90.69 201 PHE A C 1
ATOM 1670 O O . PHE A 1 201 ? 4.498 1.593 5.016 1.00 90.69 201 PHE A O 1
ATOM 1677 N N . VAL A 1 202 ? 5.050 1.837 2.842 1.00 93.56 202 VAL A N 1
ATOM 1678 C CA . VAL A 1 202 ? 3.947 2.750 2.478 1.00 93.56 202 VAL A CA 1
ATOM 1679 C C . VAL A 1 202 ? 2.593 2.163 2.884 1.00 93.56 202 VAL A C 1
ATOM 1681 O O . VAL A 1 202 ? 1.780 2.826 3.521 1.00 93.56 202 VAL A O 1
ATOM 1684 N N . ILE A 1 203 ? 2.348 0.897 2.538 1.00 94.38 203 ILE A N 1
ATOM 1685 C CA . ILE A 1 203 ? 1.071 0.238 2.828 1.00 94.38 203 ILE A CA 1
ATOM 1686 C C . ILE A 1 203 ? 0.889 0.006 4.329 1.00 94.38 203 ILE A C 1
ATOM 1688 O O . ILE A 1 203 ? -0.204 0.228 4.840 1.00 94.38 203 ILE A O 1
ATOM 1692 N N . SER A 1 204 ? 1.930 -0.439 5.035 1.00 90.50 204 SER A N 1
ATOM 1693 C CA . SER A 1 204 ? 1.855 -0.704 6.475 1.00 90.50 204 SER A CA 1
ATOM 1694 C C . SER A 1 204 ? 1.574 0.570 7.268 1.00 90.50 204 SER A C 1
ATOM 1696 O O . SER A 1 204 ? 0.690 0.552 8.115 1.00 90.50 204 SER A O 1
ATOM 1698 N N . ASP A 1 205 ? 2.286 1.659 6.977 1.00 91.06 205 ASP A N 1
ATOM 1699 C CA . ASP A 1 205 ? 2.133 2.957 7.650 1.00 91.06 205 ASP A CA 1
ATOM 1700 C C . ASP A 1 205 ? 0.716 3.527 7.462 1.00 91.06 205 ASP A C 1
ATOM 1702 O O . ASP A 1 205 ? 0.051 3.956 8.412 1.00 91.06 205 ASP A O 1
ATOM 1706 N N . LEU A 1 206 ? 0.194 3.425 6.236 1.00 94.81 206 LEU A N 1
ATOM 1707 C CA . LEU A 1 206 ? -1.166 3.848 5.929 1.00 94.81 206 LEU A CA 1
ATOM 1708 C C . LEU A 1 206 ? -2.219 2.963 6.613 1.00 94.81 206 LEU A C 1
ATOM 1710 O O . LEU A 1 206 ? -3.193 3.481 7.159 1.00 94.81 206 LEU A O 1
ATOM 1714 N N . LEU A 1 207 ? -2.046 1.638 6.604 1.00 95.12 207 LEU A N 1
ATOM 1715 C CA . LEU A 1 207 ? -2.953 0.719 7.298 1.00 95.12 207 LEU A CA 1
ATOM 1716 C C . LEU A 1 207 ? -2.954 0.976 8.808 1.00 95.12 207 LEU A C 1
ATOM 1718 O O . LEU A 1 207 ? -4.028 1.051 9.398 1.00 95.12 207 LEU A O 1
ATOM 1722 N N . GLU A 1 208 ? -1.790 1.170 9.422 1.00 92.81 208 GLU A N 1
ATOM 1723 C CA . GLU A 1 208 ? -1.675 1.493 10.847 1.00 92.81 208 GLU A CA 1
ATOM 1724 C C . GLU A 1 208 ? -2.439 2.770 11.203 1.00 92.81 208 GLU A C 1
ATOM 1726 O O . GLU A 1 208 ? -3.274 2.771 12.112 1.00 92.81 208 GLU A O 1
ATOM 1731 N N . THR A 1 209 ? -2.247 3.824 10.410 1.00 94.75 209 THR A N 1
ATOM 1732 C CA . THR A 1 209 ? -2.956 5.095 10.585 1.00 94.75 209 THR A CA 1
ATOM 1733 C C . THR A 1 209 ? -4.472 4.921 10.454 1.00 94.75 209 THR A C 1
ATOM 1735 O O . THR A 1 209 ? -5.232 5.375 11.310 1.00 94.75 209 THR A O 1
ATOM 1738 N N . MET A 1 210 ? -4.940 4.240 9.403 1.00 95.56 210 MET A N 1
ATOM 1739 C CA . MET A 1 210 ? -6.375 4.040 9.172 1.00 95.56 210 MET A CA 1
ATOM 1740 C C . MET A 1 210 ? -7.026 3.153 10.237 1.00 95.56 210 MET A C 1
ATOM 1742 O O . MET A 1 210 ? -8.160 3.423 10.627 1.00 95.56 210 MET A O 1
ATOM 1746 N N . TYR A 1 211 ? -6.326 2.119 10.713 1.00 94.94 211 TYR A N 1
ATOM 1747 C CA . TYR A 1 211 ? -6.802 1.281 11.812 1.00 94.94 211 TYR A CA 1
ATOM 1748 C C . TYR A 1 211 ? -7.032 2.120 13.068 1.00 94.94 211 TYR A C 1
ATOM 1750 O O . TYR A 1 211 ? -8.126 2.095 13.626 1.00 94.94 211 TYR A O 1
ATOM 1758 N N . GLY A 1 212 ? -6.041 2.934 13.450 1.00 92.94 212 GLY A N 1
ATOM 1759 C CA . GLY A 1 212 ? -6.141 3.813 14.613 1.00 92.94 212 GLY A CA 1
ATOM 1760 C C . GLY A 1 212 ? -7.293 4.816 14.515 1.00 92.94 212 GLY A C 1
ATOM 1761 O O . GLY A 1 212 ? -7.988 5.042 15.502 1.00 92.94 212 GLY A O 1
ATOM 1762 N N . ILE A 1 213 ? -7.544 5.382 13.329 1.00 95.62 213 ILE A N 1
ATOM 1763 C CA . ILE A 1 213 ? -8.675 6.298 13.104 1.00 95.62 213 ILE A CA 1
ATOM 1764 C C . ILE A 1 213 ? -10.017 5.580 13.310 1.00 95.62 213 ILE A C 1
ATOM 1766 O O . ILE A 1 213 ? -10.895 6.102 13.998 1.00 95.62 213 ILE A O 1
ATOM 1770 N N . VAL A 1 214 ? -10.188 4.393 12.717 1.00 93.94 214 VAL A N 1
ATOM 1771 C CA . VAL A 1 214 ? -11.463 3.660 12.761 1.00 93.94 214 VAL A CA 1
ATOM 1772 C C . VAL A 1 214 ? -11.740 3.090 14.148 1.00 93.94 214 VAL A C 1
ATOM 1774 O O . VAL A 1 214 ? -12.836 3.288 14.669 1.00 93.94 214 VAL A O 1
ATOM 1777 N N . GLU A 1 215 ? -10.778 2.400 14.760 1.00 91.94 215 GLU A N 1
ATOM 1778 C CA . GLU A 1 215 ? -11.009 1.754 16.057 1.00 91.94 215 GLU A CA 1
ATOM 1779 C C . GLU A 1 215 ? -11.164 2.781 17.189 1.00 91.94 215 GLU A C 1
ATOM 1781 O O . GLU A 1 215 ? -12.062 2.624 18.008 1.00 91.94 215 GLU A O 1
ATOM 1786 N N . SER A 1 216 ? -10.443 3.911 17.162 1.00 91.56 216 SER A N 1
ATOM 1787 C CA . SER A 1 216 ? -10.640 5.006 18.132 1.00 91.56 216 SER A CA 1
ATOM 1788 C C . SER A 1 216 ? -12.078 5.558 18.129 1.00 91.56 216 SER A C 1
ATOM 1790 O O . SER A 1 216 ? -12.684 5.771 19.184 1.00 91.56 216 SER A O 1
ATOM 1792 N N . ASP A 1 217 ? -12.674 5.744 16.945 1.00 91.75 217 ASP A N 1
ATOM 1793 C CA . ASP A 1 217 ? -14.070 6.181 16.819 1.00 91.75 217 ASP A CA 1
ATOM 1794 C C . ASP A 1 217 ? -15.048 5.107 17.325 1.00 91.75 217 ASP A C 1
ATOM 1796 O O . ASP A 1 217 ? -16.000 5.419 18.047 1.00 91.75 217 ASP A O 1
ATOM 1800 N N . LEU A 1 218 ? -14.804 3.838 16.994 1.00 88.19 218 LEU A N 1
ATOM 1801 C CA . LEU A 1 218 ? -15.687 2.731 17.365 1.00 88.19 218 LEU A CA 1
ATOM 1802 C C . LEU A 1 218 ? -15.622 2.397 18.861 1.00 88.19 218 LEU A C 1
ATOM 1804 O O . LEU A 1 218 ? -16.655 2.077 19.453 1.00 88.19 218 LEU A O 1
ATOM 1808 N N . GLU A 1 219 ? -14.454 2.514 19.486 1.00 85.69 219 GLU A N 1
ATOM 1809 C CA . GLU A 1 219 ? -14.268 2.366 20.932 1.00 85.69 219 GLU A CA 1
ATOM 1810 C C . GLU A 1 219 ? -14.949 3.484 21.716 1.00 85.69 219 GLU A C 1
ATOM 1812 O O . GLU A 1 219 ? -15.566 3.213 22.743 1.00 85.69 219 GLU A O 1
ATOM 1817 N N . SER A 1 220 ? -14.934 4.723 21.209 1.00 83.31 220 SER A N 1
ATOM 1818 C CA . SER A 1 220 ? -15.602 5.861 21.864 1.00 83.31 220 SER A CA 1
ATOM 1819 C C . SER A 1 220 ? -17.123 5.683 22.032 1.00 83.31 220 SER A C 1
ATOM 1821 O O . SER A 1 220 ? -17.768 6.437 22.766 1.00 83.31 220 SER A O 1
ATOM 1823 N N . LYS A 1 221 ? -17.696 4.687 21.344 1.00 76.06 221 LYS A N 1
ATOM 1824 C CA . LYS A 1 221 ? -19.126 4.355 21.319 1.00 76.06 221 LYS A CA 1
ATOM 1825 C C . LYS A 1 221 ? -19.489 3.121 22.153 1.00 76.06 221 LYS A C 1
ATOM 1827 O O . LYS A 1 221 ? -20.683 2.822 22.245 1.00 76.06 221 LYS A O 1
ATOM 1832 N N . ARG A 1 222 ? -18.506 2.408 22.716 1.00 65.81 222 ARG A N 1
ATOM 1833 C CA . ARG A 1 222 ? -18.712 1.287 23.651 1.00 65.81 222 ARG A CA 1
ATOM 1834 C C . ARG A 1 222 ? -18.906 1.804 25.077 1.00 65.81 222 ARG A C 1
ATOM 1836 O O . ARG A 1 222 ? -19.780 1.235 25.769 1.00 65.81 222 ARG A O 1
#

Foldseek 3Di:
DDDPPDPVVVPPPPDDPPPPQQPLNVLLVQQVVLLVVLVCVVCPCLVVVFDPVLVVLLVVLSVCLSPLVSCLVVLLVVQFQDDPVVLVVCVVVDDQPLDADDFDDDDDPLNDDLDDPPPPDPDPLNPDDCVPDDPVSNVVSVVVVVVVVVSVLVNSLSVQLVSQCVRRLVSSSVVCCVPPVSSVVRGDPVSSVVSSVSSSVSSNSSSVSSSCSSVVRVVVVD

Secondary structure (DSSP, 8-state):
------GGGGS-----------HHHHHHHHHHHHHHHHHHHHHGGGGGGS-HHHHHHHHHHHHHTTGGGGHHHHHHHHTBSS-HHHHHHHHTT---------------GGGS--PPPTT----TTTSS-TTTS-HHHHHHHHHHHHHHHHHHHHHHHHHHHHHHHHHHHHHHHHHHHHH-HHHHHTB-HHHHHHHHHHHHHHHHHHHHHHHHHHHHHHHTT-

pLDDT: mean 83.92, std 15.52, range [40.34, 97.75]

Sequence (222 aa):
MDSDFDPDSLDEFEDDDYEYISFFESVRQFMEPHLKEFLSSYYGERMGQLESGTYIDLENAIKEGFFWADNIPDLLYNNRSISDEAFDAALDTYIPTGETFSWPRPKYWFDGDFTYDEEDEDTFLEDSDPIDLTEDQRRAKQIIEHVDNMQEDAASFADFVKKGFDTLSPKMQQYLEKVGPIDLHYLTAEGFEKVQENIFFVISDLLETMYGIVESDLESKR

Radius of gyration: 26.08 Å; chains: 1; bounding box: 50×64×90 Å